Protein AF-A0A7S1MZX1-F1 (afdb_monomer_lite)

Organism: NCBI:txid118079

pLDDT: mean 83.37, std 13.42, range [38.47, 98.0]

Structure (mmCIF, N/CA/C/O backbone):
data_AF-A0A7S1MZX1-F1
#
_entry.id   AF-A0A7S1MZX1-F1
#
loop_
_atom_site.group_PDB
_atom_site.id
_atom_site.type_symbol
_atom_site.label_atom_id
_atom_site.label_alt_id
_atom_site.label_comp_id
_atom_site.label_asym_id
_atom_site.label_entity_id
_atom_site.label_seq_id
_atom_site.pdbx_PDB_ins_code
_atom_site.Cartn_x
_atom_site.Cartn_y
_atom_site.Cartn_z
_atom_site.occupancy
_atom_site.B_iso_or_equiv
_atom_site.auth_seq_id
_atom_site.auth_comp_id
_atom_site.auth_asym_id
_atom_site.auth_atom_id
_atom_site.pdbx_PDB_model_num
ATOM 1 N N . MET A 1 1 ? -25.661 1.770 16.211 1.00 61.59 1 MET A N 1
ATOM 2 C CA . MET A 1 1 ? -25.248 2.956 16.996 1.00 61.59 1 MET A CA 1
ATOM 3 C C . MET A 1 1 ? -23.800 3.406 16.769 1.00 61.59 1 MET A C 1
ATOM 5 O O . MET A 1 1 ? -23.631 4.533 16.325 1.00 61.59 1 MET A O 1
ATOM 9 N N . MET A 1 2 ? -22.743 2.616 17.041 1.00 67.38 2 MET A N 1
ATOM 10 C CA . MET A 1 2 ? -21.360 3.101 16.794 1.00 67.38 2 MET A CA 1
ATOM 11 C C . MET A 1 2 ? -21.025 3.254 15.301 1.00 67.38 2 MET A C 1
ATOM 13 O O . MET A 1 2 ? -20.451 4.271 14.923 1.00 67.38 2 MET A O 1
ATOM 17 N N . ARG A 1 3 ? -21.449 2.299 14.458 1.00 71.88 3 ARG A N 1
ATOM 18 C CA . ARG A 1 3 ? -21.339 2.381 12.990 1.00 71.88 3 ARG A CA 1
ATOM 19 C C . ARG A 1 3 ? -22.024 3.627 12.429 1.00 71.88 3 ARG A C 1
ATOM 21 O O . ARG A 1 3 ? -21.351 4.471 11.868 1.00 71.88 3 ARG A O 1
ATOM 28 N N . GLU A 1 4 ? -23.311 3.812 12.714 1.00 70.44 4 GLU A N 1
ATOM 29 C CA . GLU A 1 4 ? -24.094 4.976 12.252 1.00 70.44 4 GLU A CA 1
ATOM 30 C C . GLU A 1 4 ? -23.449 6.320 12.630 1.00 70.44 4 GLU A C 1
ATOM 32 O O . GLU A 1 4 ? -23.488 7.284 11.869 1.00 70.44 4 GLU A O 1
ATOM 37 N N . ARG A 1 5 ? -22.823 6.392 13.812 1.00 70.69 5 ARG A N 1
ATOM 38 C CA . ARG A 1 5 ? -22.117 7.596 14.257 1.00 70.69 5 ARG A CA 1
ATOM 39 C C . ARG A 1 5 ? -20.802 7.809 13.508 1.00 70.69 5 ARG A C 1
ATOM 41 O O . ARG A 1 5 ? -20.451 8.954 13.246 1.00 70.69 5 ARG A O 1
ATOM 48 N N . ALA A 1 6 ? -20.082 6.739 13.182 1.00 66.12 6 ALA A N 1
ATOM 49 C CA . ALA A 1 6 ? -18.892 6.814 12.345 1.00 66.12 6 ALA A CA 1
ATOM 50 C C . ALA A 1 6 ? -19.258 7.186 10.897 1.00 66.12 6 ALA A C 1
ATOM 52 O O . ALA A 1 6 ? -18.626 8.079 10.338 1.00 66.12 6 ALA A O 1
ATOM 53 N N . ASP A 1 7 ? -20.344 6.629 10.356 1.00 69.69 7 ASP A N 1
ATOM 54 C CA . ASP A 1 7 ? -20.871 6.958 9.027 1.00 69.69 7 ASP A CA 1
ATOM 55 C C . ASP A 1 7 ? -21.228 8.444 8.906 1.00 69.69 7 ASP A C 1
ATOM 57 O O . ASP A 1 7 ? -20.851 9.099 7.936 1.00 69.69 7 ASP A O 1
ATOM 61 N N . ALA A 1 8 ? -21.865 9.019 9.930 1.00 69.38 8 ALA A N 1
ATOM 62 C CA . ALA A 1 8 ? -22.188 10.447 9.968 1.00 69.38 8 ALA A CA 1
ATOM 63 C C . ALA A 1 8 ? -20.952 11.370 10.038 1.00 69.38 8 ALA A C 1
ATOM 65 O O . ALA A 1 8 ? -21.042 12.555 9.714 1.00 69.38 8 ALA A O 1
ATOM 66 N N . LEU A 1 9 ? -19.804 10.854 10.492 1.00 72.44 9 LEU A N 1
ATOM 67 C CA . LEU A 1 9 ? -18.553 11.609 10.616 1.00 72.44 9 LEU A CA 1
ATOM 68 C C . LEU A 1 9 ? -17.644 11.471 9.390 1.00 72.44 9 LEU A C 1
ATOM 70 O O . LEU A 1 9 ? -16.724 12.283 9.237 1.00 72.44 9 LEU A O 1
ATOM 74 N N . MET A 1 10 ? -17.886 10.477 8.531 1.00 79.56 10 MET A N 1
ATOM 75 C CA . MET A 1 10 ? -17.125 10.281 7.302 1.00 79.56 10 MET A CA 1
ATOM 76 C C . MET A 1 10 ? -17.333 11.456 6.346 1.00 79.56 10 MET A C 1
ATOM 78 O O . MET A 1 10 ? -18.451 11.779 5.942 1.00 79.56 10 MET A O 1
ATOM 82 N N . ALA A 1 11 ? -16.233 12.085 5.933 1.00 73.44 11 ALA A N 1
ATOM 83 C CA . ALA A 1 11 ? -16.269 13.020 4.824 1.00 73.44 11 ALA A CA 1
ATOM 84 C C . ALA A 1 11 ? -16.439 12.244 3.510 1.00 73.44 11 ALA A C 1
ATOM 86 O O . ALA A 1 11 ? -15.726 11.269 3.248 1.00 73.44 11 ALA A O 1
ATOM 87 N N . THR A 1 12 ? -17.368 12.705 2.676 1.00 76.50 12 THR A N 1
ATOM 88 C CA . THR A 1 12 ? -17.648 12.169 1.340 1.00 76.50 12 THR A CA 1
ATOM 89 C C . THR A 1 12 ? -17.509 13.285 0.300 1.00 76.50 12 THR A C 1
ATOM 91 O O . THR A 1 12 ? -17.712 14.458 0.608 1.00 76.50 12 THR A O 1
ATOM 94 N N . GLY A 1 13 ? -17.135 12.940 -0.937 1.00 72.81 13 GLY A N 1
ATOM 95 C CA . GLY A 1 13 ? -17.025 13.905 -2.039 1.00 72.81 13 GLY A CA 1
ATOM 96 C C . GLY A 1 13 ? -15.760 13.761 -2.889 1.00 72.81 13 GLY A C 1
ATOM 97 O O . GLY A 1 13 ? -14.925 12.884 -2.660 1.00 72.81 13 GLY A O 1
ATOM 98 N N . ALA A 1 14 ? -15.625 14.628 -3.898 1.00 72.00 14 ALA A N 1
ATOM 99 C CA . ALA A 1 14 ? -14.504 14.614 -4.846 1.00 72.00 14 ALA A CA 1
ATOM 100 C C . ALA A 1 14 ? -13.152 14.942 -4.186 1.00 72.00 14 ALA A C 1
ATOM 102 O O . ALA A 1 14 ? -12.125 14.396 -4.576 1.00 72.00 14 ALA A O 1
ATOM 103 N N . GLU A 1 15 ? -13.154 15.774 -3.144 1.00 68.56 15 GLU A N 1
ATOM 104 C CA . GLU A 1 15 ? -11.942 16.198 -2.429 1.00 68.56 15 GLU A CA 1
ATOM 105 C C . GLU A 1 15 ? -11.253 15.060 -1.663 1.00 68.56 15 GLU A C 1
ATOM 107 O O . GLU A 1 15 ? -10.051 15.119 -1.415 1.00 68.56 15 GLU A O 1
ATOM 112 N N . VAL A 1 16 ? -11.981 13.990 -1.325 1.00 71.25 16 VAL A N 1
ATOM 113 C CA . VAL A 1 16 ? -11.395 12.797 -0.691 1.00 71.25 16 VAL A CA 1
ATOM 114 C C . VAL A 1 16 ? -10.597 11.966 -1.706 1.00 71.25 16 VAL A C 1
ATOM 116 O O . VAL A 1 16 ? -9.664 11.261 -1.325 1.00 71.25 16 VAL A O 1
ATOM 119 N N . LYS A 1 17 ? -10.919 12.095 -3.001 1.00 75.19 17 LYS A N 1
ATOM 120 C CA . LYS A 1 17 ? -10.305 11.350 -4.112 1.00 75.19 17 LYS A CA 1
ATOM 121 C C . LYS A 1 17 ? -9.098 12.055 -4.742 1.00 75.19 17 LYS A C 1
ATOM 123 O O . LYS A 1 17 ? -8.406 11.486 -5.573 1.00 75.19 17 LYS A O 1
ATOM 128 N N . LYS A 1 18 ? -8.825 13.311 -4.385 1.00 77.50 18 LYS A N 1
ATOM 129 C CA . LYS A 1 18 ? -7.691 14.050 -4.953 1.00 77.50 18 LYS A CA 1
ATOM 130 C C . LYS A 1 18 ? -6.407 13.682 -4.218 1.00 77.50 18 LYS A C 1
ATOM 132 O O . LYS A 1 18 ? -6.118 14.217 -3.148 1.00 77.50 18 LYS A O 1
ATOM 137 N N . VAL A 1 19 ? -5.646 12.757 -4.793 1.00 76.88 19 VAL A N 1
ATOM 138 C CA . VAL A 1 19 ? -4.296 12.414 -4.342 1.00 76.88 19 VAL A CA 1
ATOM 139 C C . VAL A 1 19 ? -3.328 12.901 -5.410 1.00 76.88 19 VAL A C 1
ATOM 141 O O . VAL A 1 19 ? -3.009 12.189 -6.344 1.00 76.88 19 VAL A O 1
ATOM 144 N N . SER A 1 20 ? -2.945 14.170 -5.326 1.00 74.12 20 SER A N 1
ATOM 145 C CA . SER A 1 20 ? -1.933 14.800 -6.197 1.00 74.12 20 SER A CA 1
ATOM 146 C C . SER A 1 20 ? -1.301 16.047 -5.568 1.00 74.12 20 SER A C 1
ATOM 148 O O . SER A 1 20 ? -0.386 16.638 -6.129 1.00 74.12 20 SER A O 1
ATOM 150 N N . GLY A 1 21 ? -1.767 16.442 -4.381 1.00 80.94 21 GLY A N 1
ATOM 151 C CA . GLY A 1 21 ? -1.270 17.583 -3.625 1.00 80.94 21 GLY A CA 1
ATOM 152 C C . GLY A 1 21 ? -1.235 17.265 -2.136 1.00 80.94 21 GLY A C 1
ATOM 153 O O . GLY A 1 21 ? -1.156 16.101 -1.744 1.00 80.94 21 GLY A O 1
ATOM 154 N N . HIS A 1 22 ? -1.301 18.302 -1.308 1.00 85.19 22 HIS A N 1
ATOM 155 C CA . HIS A 1 22 ? -1.348 18.140 0.141 1.00 85.19 22 HIS A CA 1
ATOM 156 C C . HIS A 1 22 ? -2.635 17.438 0.580 1.00 85.19 22 HIS A C 1
ATOM 158 O O . HIS A 1 22 ? -3.708 17.650 0.009 1.00 85.19 22 HIS A O 1
ATOM 164 N N . CYS A 1 23 ? -2.532 16.643 1.644 1.00 86.31 23 CYS A N 1
ATOM 165 C CA . CYS A 1 23 ? -3.681 15.965 2.235 1.00 86.31 23 CYS A CA 1
ATOM 166 C C . CYS A 1 23 ? -4.742 16.983 2.696 1.00 86.31 23 CYS A C 1
ATOM 168 O O . CYS A 1 23 ? -4.487 17.804 3.584 1.00 86.31 23 CYS A O 1
ATOM 170 N N . THR A 1 24 ? -5.932 16.930 2.090 1.00 88.62 24 THR A N 1
ATOM 171 C CA . THR A 1 24 ? -7.019 17.893 2.311 1.00 88.62 24 THR A CA 1
ATOM 172 C C . THR A 1 24 ? -7.623 17.756 3.708 1.00 88.62 24 THR A C 1
ATOM 174 O O . THR A 1 24 ? -7.521 16.711 4.349 1.00 88.62 24 THR A O 1
ATOM 177 N N . ALA A 1 25 ? -8.329 18.786 4.187 1.00 86.62 25 ALA A N 1
ATOM 178 C CA . ALA A 1 25 ? -8.998 18.734 5.491 1.00 86.62 25 ALA A CA 1
ATOM 179 C C . ALA A 1 25 ? -9.991 17.558 5.606 1.00 86.62 25 ALA A C 1
ATOM 181 O O . ALA A 1 25 ? -10.116 16.960 6.672 1.00 86.62 25 ALA A O 1
ATOM 182 N N . GLN A 1 26 ? -10.664 17.187 4.509 1.00 86.06 26 GLN A N 1
ATOM 183 C CA . GLN A 1 26 ? -11.581 16.042 4.478 1.00 86.06 26 GLN A CA 1
ATOM 184 C C . GLN A 1 26 ? -10.833 14.708 4.586 1.00 86.06 26 GLN A C 1
ATOM 186 O O . GLN A 1 26 ? -11.230 13.842 5.364 1.00 86.06 26 GLN A O 1
ATOM 191 N N . GLN A 1 27 ? -9.716 14.564 3.868 1.00 89.00 27 GLN A N 1
ATOM 192 C CA . GLN A 1 27 ? -8.855 13.384 3.962 1.00 89.00 27 GLN A CA 1
ATOM 193 C C . GLN A 1 27 ? -8.255 13.253 5.365 1.00 89.00 27 GLN A C 1
ATOM 195 O O . GLN A 1 27 ? -8.316 12.180 5.957 1.00 89.00 27 GLN A O 1
ATOM 200 N N . GLN A 1 28 ? -7.769 14.354 5.947 1.00 89.50 28 GLN A N 1
ATOM 201 C CA . GLN A 1 28 ? -7.274 14.382 7.326 1.00 89.50 28 GLN A CA 1
ATOM 202 C C . GLN A 1 28 ? -8.356 13.981 8.334 1.00 89.50 28 GLN A C 1
ATOM 204 O O . GLN A 1 28 ? -8.062 13.255 9.281 1.00 89.50 28 GLN A O 1
ATOM 209 N N . ARG A 1 29 ? -9.613 14.393 8.118 1.00 89.00 29 ARG A N 1
ATOM 210 C CA . ARG A 1 29 ? -10.743 14.003 8.973 1.00 89.00 29 ARG A CA 1
ATOM 211 C C . ARG A 1 29 ? -11.005 12.497 8.919 1.00 89.00 29 ARG A C 1
ATOM 213 O O . ARG A 1 29 ? -11.152 11.881 9.971 1.00 89.00 29 ARG A O 1
ATOM 220 N N . ASN A 1 30 ? -10.999 11.901 7.726 1.00 90.62 30 ASN A N 1
ATOM 221 C CA . ASN A 1 30 ? -11.182 10.455 7.558 1.00 90.62 30 ASN A CA 1
ATOM 222 C C . ASN A 1 30 ? -9.997 9.657 8.122 1.00 90.62 30 ASN A C 1
ATOM 224 O O . ASN A 1 30 ? -10.203 8.629 8.765 1.00 90.62 30 ASN A O 1
ATOM 228 N N . ILE A 1 31 ? -8.766 10.151 7.951 1.00 90.25 31 ILE A N 1
ATOM 229 C CA . ILE A 1 31 ? -7.564 9.568 8.568 1.00 90.25 31 ILE A CA 1
ATOM 230 C C . ILE A 1 31 ? -7.677 9.612 10.096 1.00 90.25 31 ILE A C 1
ATOM 232 O O . ILE A 1 31 ? -7.466 8.598 10.756 1.00 90.25 31 ILE A O 1
ATOM 236 N N . ALA A 1 32 ? -8.066 10.755 10.668 1.00 89.31 32 ALA A N 1
ATOM 237 C CA . ALA A 1 32 ? -8.255 10.893 12.109 1.00 89.31 32 ALA A CA 1
ATOM 238 C C . ALA A 1 32 ? -9.352 9.954 12.633 1.00 89.31 32 ALA A C 1
ATOM 240 O O . ALA A 1 32 ? -9.159 9.310 13.662 1.00 89.31 32 ALA A O 1
ATOM 241 N N . LEU A 1 33 ? -10.473 9.825 11.912 1.00 89.06 33 LEU A N 1
ATOM 242 C CA . LEU A 1 33 ? -11.536 8.874 12.241 1.00 89.06 33 LEU A CA 1
ATOM 243 C C . LEU A 1 33 ? -11.008 7.432 12.259 1.00 89.06 33 LEU A C 1
ATOM 245 O O . LEU A 1 33 ? -11.225 6.723 13.238 1.00 89.06 33 LEU A O 1
ATOM 249 N N . CYS A 1 34 ? -10.258 7.028 11.231 1.00 89.75 34 CYS A N 1
ATOM 250 C CA . CYS A 1 34 ? -9.618 5.713 11.154 1.00 89.75 34 CYS A CA 1
ATOM 251 C C . CYS A 1 34 ? -8.672 5.462 12.345 1.00 89.75 34 CYS A C 1
ATOM 253 O O . CYS A 1 34 ? -8.761 4.418 12.996 1.00 89.75 34 CYS A O 1
ATOM 255 N N . CYS A 1 35 ? -7.823 6.435 12.698 1.00 88.38 35 CYS A N 1
ATOM 256 C CA . CYS A 1 35 ? -6.936 6.332 13.861 1.00 88.38 35 CYS A CA 1
ATOM 257 C C . CYS A 1 35 ? -7.715 6.172 15.174 1.00 88.38 35 CYS A C 1
ATOM 259 O O . CYS A 1 35 ? -7.386 5.304 15.981 1.00 88.38 35 CYS A O 1
ATOM 261 N N . ARG A 1 36 ? -8.778 6.959 15.384 1.00 87.00 36 ARG A N 1
ATOM 262 C CA . ARG A 1 36 ? -9.606 6.853 16.597 1.00 87.00 36 ARG A CA 1
ATOM 263 C C . ARG A 1 36 ? -10.363 5.528 16.663 1.00 87.00 36 ARG A C 1
ATOM 265 O O . ARG A 1 36 ? -10.431 4.922 17.729 1.00 87.00 36 ARG A O 1
ATOM 272 N N . ILE A 1 37 ? -10.880 5.034 15.538 1.00 88.00 37 ILE A N 1
ATOM 273 C CA . ILE A 1 37 ? -11.517 3.714 15.490 1.00 88.00 37 ILE A CA 1
ATOM 274 C C . ILE A 1 37 ? -10.502 2.612 15.819 1.00 88.00 37 ILE A C 1
ATOM 276 O O . ILE A 1 37 ? -10.838 1.699 16.566 1.00 88.00 37 ILE A O 1
ATOM 280 N N . GLN A 1 38 ? -9.256 2.706 15.345 1.00 86.44 38 GLN A N 1
ATOM 281 C CA . GLN A 1 38 ? -8.199 1.754 15.707 1.00 86.44 38 GLN A CA 1
ATOM 282 C C . GLN A 1 38 ? -7.898 1.756 17.219 1.00 86.44 38 GLN A C 1
ATOM 284 O O . GLN A 1 38 ? -7.706 0.684 17.798 1.00 86.44 38 GLN A O 1
ATOM 289 N N . GLU A 1 39 ? -7.877 2.922 17.877 1.00 85.56 39 GLU A N 1
ATOM 290 C CA . GLU A 1 39 ? -7.698 3.025 19.339 1.00 85.56 39 GLU A CA 1
ATOM 291 C C . GLU A 1 39 ? -8.823 2.307 20.093 1.00 85.56 39 GLU A C 1
ATOM 293 O O . GLU A 1 39 ? -8.569 1.518 21.011 1.00 85.56 39 GLU A O 1
ATOM 298 N N . VAL A 1 40 ? -10.067 2.538 19.663 1.00 85.88 40 VAL A N 1
ATOM 299 C CA . VAL A 1 40 ? -11.255 1.883 20.225 1.00 85.88 40 VAL A CA 1
ATOM 300 C C . VAL A 1 40 ? -11.211 0.379 19.969 1.00 85.88 40 VAL A C 1
ATOM 302 O O . VAL A 1 40 ? -11.371 -0.392 20.911 1.00 85.88 40 VAL A O 1
ATOM 305 N N . TYR A 1 41 ? -10.925 -0.043 18.735 1.00 87.06 41 TYR A N 1
ATOM 306 C CA . TYR A 1 41 ? -10.818 -1.449 18.344 1.00 87.06 41 TYR A CA 1
ATOM 307 C C . TYR A 1 41 ? -9.790 -2.190 19.203 1.00 87.06 41 TYR A C 1
ATOM 309 O O . TYR A 1 41 ? -10.078 -3.252 19.745 1.00 87.06 41 TYR A O 1
ATOM 317 N N . THR A 1 42 ? -8.611 -1.595 19.394 1.00 84.75 42 THR A N 1
ATOM 318 C CA . THR A 1 42 ? -7.533 -2.187 20.199 1.00 84.75 42 THR A CA 1
ATOM 319 C C . THR A 1 42 ? -7.942 -2.313 21.667 1.00 84.75 42 THR A C 1
ATOM 321 O O . THR A 1 42 ? -7.769 -3.363 22.284 1.00 84.75 42 THR A O 1
ATOM 324 N N . THR A 1 43 ? -8.528 -1.253 22.232 1.00 85.88 43 THR A N 1
ATOM 325 C CA . THR A 1 43 ? -8.942 -1.225 23.643 1.00 85.88 43 THR A CA 1
ATOM 326 C C . THR A 1 43 ? -10.059 -2.231 23.919 1.00 85.88 43 THR A C 1
ATOM 328 O O . THR A 1 43 ? -9.999 -2.984 24.892 1.00 85.88 43 THR A O 1
ATOM 331 N N . LEU A 1 44 ? -11.066 -2.273 23.047 1.00 86.19 44 LEU A N 1
ATOM 332 C CA . LEU A 1 44 ? -12.196 -3.190 23.159 1.00 86.19 44 LEU A CA 1
ATOM 333 C C . LEU A 1 44 ? -11.798 -4.639 22.844 1.00 86.19 44 LEU A C 1
ATOM 335 O O . LEU A 1 44 ? -12.290 -5.549 23.505 1.00 86.19 44 LEU A O 1
ATOM 339 N N . GLY A 1 45 ? -10.863 -4.869 21.920 1.00 86.06 45 GLY A N 1
ATOM 340 C CA . GLY A 1 45 ? -10.310 -6.200 21.654 1.00 86.06 45 GLY A CA 1
ATOM 341 C C . GLY A 1 45 ? -9.623 -6.804 22.883 1.00 86.06 45 GLY A C 1
ATOM 342 O O . GLY A 1 45 ? -9.855 -7.962 23.222 1.00 86.06 45 GLY A O 1
ATOM 343 N N . LEU A 1 46 ? -8.861 -5.999 23.636 1.00 85.75 46 LEU A N 1
ATOM 344 C CA . LEU A 1 46 ? -8.267 -6.435 24.908 1.00 85.75 46 LEU A CA 1
ATOM 345 C C . LEU A 1 46 ? -9.317 -6.765 25.979 1.00 85.75 46 LEU A C 1
ATOM 347 O O . LEU A 1 46 ? -9.069 -7.619 26.832 1.00 85.75 46 LEU A O 1
ATOM 351 N N . LEU A 1 47 ? -10.468 -6.086 25.958 1.00 85.56 47 LEU A N 1
ATOM 352 C CA . LEU A 1 47 ? -11.589 -6.383 26.849 1.00 85.56 47 LEU A CA 1
ATOM 353 C C . LEU A 1 47 ? -12.277 -7.694 26.449 1.00 85.56 47 LEU A C 1
ATOM 355 O O . LEU A 1 47 ? -12.604 -8.486 27.327 1.00 85.56 47 LEU A O 1
ATOM 359 N N . ALA A 1 48 ? -12.440 -7.951 25.147 1.00 84.06 48 ALA A N 1
ATOM 360 C CA . ALA A 1 48 ? -13.089 -9.156 24.627 1.00 84.06 48 ALA A CA 1
ATOM 361 C C . ALA A 1 48 ? -12.427 -10.444 25.137 1.00 84.06 48 ALA A C 1
ATOM 363 O O . ALA A 1 48 ? -13.118 -11.380 25.529 1.00 84.06 48 ALA A O 1
ATOM 364 N N . HIS A 1 49 ? -11.094 -10.462 25.225 1.00 81.06 49 HIS A N 1
ATOM 365 C CA . HIS A 1 49 ? -10.340 -11.601 25.761 1.00 81.06 49 HIS A CA 1
ATOM 366 C C . HIS A 1 49 ? -10.528 -11.845 27.267 1.00 81.06 49 HIS A C 1
ATOM 368 O O . HIS A 1 49 ? -10.142 -12.903 27.754 1.00 81.06 49 HIS A O 1
ATOM 374 N N . LYS A 1 50 ? -11.083 -10.881 28.009 1.00 87.06 50 LYS A N 1
ATOM 375 C CA . LYS A 1 50 ? -11.297 -10.962 29.464 1.00 87.06 50 LYS A CA 1
ATOM 376 C C . LYS A 1 50 ? -12.745 -11.253 29.853 1.00 87.06 50 LYS A C 1
ATOM 378 O O . LYS A 1 50 ? -13.040 -11.332 31.040 1.00 87.06 50 LYS A O 1
ATOM 383 N N . LEU A 1 51 ? -13.654 -11.327 28.885 1.00 87.75 51 LEU A N 1
ATOM 384 C CA . LEU A 1 51 ? -15.060 -11.612 29.145 1.00 87.75 51 LEU A CA 1
ATOM 385 C C . LEU A 1 51 ? -15.254 -13.120 29.287 1.00 87.75 51 LEU A C 1
ATOM 387 O O . LEU A 1 51 ? -14.872 -13.867 28.396 1.00 87.75 51 LEU A O 1
ATOM 391 N N . ASP A 1 52 ? -15.903 -13.570 30.357 1.00 89.00 52 ASP A N 1
ATOM 392 C CA . ASP A 1 52 ? -16.227 -14.991 30.537 1.00 89.00 52 ASP A CA 1
ATOM 393 C C . ASP A 1 52 ? -17.525 -15.387 29.816 1.00 89.00 52 ASP A C 1
ATOM 395 O O . ASP A 1 52 ? -17.670 -16.533 29.396 1.00 89.00 52 ASP A O 1
ATOM 399 N N . ASP A 1 53 ? -18.431 -14.437 29.578 1.00 92.75 53 ASP A N 1
ATOM 400 C CA . ASP A 1 53 ? -19.688 -14.671 28.865 1.00 92.75 53 ASP A CA 1
ATOM 401 C C . ASP A 1 53 ? -19.489 -14.727 27.340 1.00 92.75 53 ASP A C 1
ATOM 403 O O . ASP A 1 53 ? -18.982 -13.784 26.725 1.00 92.75 53 ASP A O 1
ATOM 407 N N . GLN A 1 54 ? -19.904 -15.836 26.722 1.00 88.94 54 GLN A N 1
ATOM 408 C CA . GLN A 1 54 ? -19.746 -16.048 25.280 1.00 88.94 54 GLN A CA 1
ATOM 409 C C . GLN A 1 54 ? -20.642 -15.107 24.458 1.00 88.94 54 GLN A C 1
ATOM 411 O O . GLN A 1 54 ? -20.189 -14.576 23.448 1.00 88.94 54 GLN A O 1
ATOM 416 N N . GLY A 1 55 ? -21.873 -14.831 24.904 1.00 90.69 55 GLY A N 1
ATOM 417 C CA . GLY A 1 55 ? -22.792 -13.943 24.180 1.00 90.69 55 GLY A CA 1
ATOM 418 C C . GLY A 1 55 ? -22.292 -12.495 24.115 1.00 90.69 55 GLY A C 1
ATOM 419 O O . GLY A 1 55 ? -22.379 -11.835 23.073 1.00 90.69 55 GLY A O 1
ATOM 420 N N . ALA A 1 56 ? -21.699 -12.010 25.206 1.00 88.25 56 ALA A N 1
ATOM 421 C CA . ALA A 1 56 ? -21.047 -10.710 25.282 1.00 88.25 56 ALA A CA 1
ATOM 422 C C . ALA A 1 56 ? -19.791 -10.651 24.401 1.00 88.25 56 ALA A C 1
ATOM 424 O O . ALA A 1 56 ? -19.577 -9.643 23.722 1.00 88.25 56 ALA A O 1
ATOM 425 N N . ARG A 1 57 ? -18.991 -11.730 24.362 1.00 89.88 57 ARG A N 1
ATOM 426 C CA . ARG A 1 57 ? -17.836 -11.844 23.454 1.00 89.88 57 ARG A CA 1
ATOM 427 C C . ARG A 1 57 ? -18.249 -11.768 21.989 1.00 89.88 57 ARG A C 1
ATOM 429 O O . ARG A 1 57 ? -17.668 -10.977 21.249 1.00 89.88 57 ARG A O 1
ATOM 436 N N . ASP A 1 58 ? -19.271 -12.519 21.592 1.00 89.88 58 ASP A N 1
ATOM 437 C CA . ASP A 1 58 ? -19.746 -12.554 20.205 1.00 89.88 58 ASP A CA 1
ATOM 438 C C . ASP A 1 58 ? -20.313 -11.189 19.780 1.00 89.88 58 ASP A C 1
ATOM 440 O O . ASP A 1 58 ? -19.972 -10.658 18.723 1.00 89.88 58 ASP A O 1
ATOM 444 N N . THR A 1 59 ? -21.105 -10.555 20.650 1.00 90.06 59 THR A N 1
ATOM 445 C CA . THR A 1 59 ? -21.656 -9.210 20.403 1.00 90.06 59 THR A CA 1
ATOM 446 C C . THR A 1 59 ? -20.551 -8.163 20.240 1.00 90.06 59 THR A C 1
ATOM 448 O O . THR A 1 59 ? -20.611 -7.305 19.349 1.00 90.06 59 THR A O 1
ATOM 451 N N . LEU A 1 60 ? -19.521 -8.231 21.087 1.00 89.06 60 LEU A N 1
ATOM 452 C CA . LEU A 1 60 ? -18.376 -7.331 21.012 1.00 89.06 60 LEU A CA 1
ATOM 453 C C . LEU A 1 60 ? -17.554 -7.578 19.743 1.00 89.06 60 LEU A C 1
ATOM 455 O O . LEU A 1 60 ? -17.194 -6.615 19.070 1.00 89.06 60 LEU A O 1
ATOM 459 N N . SER A 1 61 ? -17.325 -8.840 19.372 1.00 88.00 61 SER A N 1
ATOM 460 C CA . SER A 1 61 ? -16.627 -9.211 18.136 1.00 88.00 61 SER A CA 1
ATOM 461 C C . SER A 1 61 ? -17.340 -8.671 16.892 1.00 88.00 61 SER A C 1
ATOM 463 O O . SER A 1 61 ? -16.714 -8.004 16.071 1.00 88.00 61 SER A O 1
ATOM 465 N N . ASN A 1 62 ? -18.662 -8.848 16.797 1.00 89.44 62 ASN A N 1
ATOM 466 C CA . ASN A 1 62 ? -19.461 -8.320 15.681 1.00 89.44 62 ASN A CA 1
ATOM 467 C C . ASN A 1 62 ? -19.391 -6.784 15.594 1.00 89.44 62 ASN A C 1
ATOM 469 O O . ASN A 1 62 ? -19.350 -6.193 14.511 1.00 89.44 62 ASN A O 1
ATOM 473 N N . THR A 1 63 ? -19.348 -6.117 16.751 1.00 88.12 63 THR A N 1
ATOM 474 C CA . THR A 1 63 ? -19.197 -4.657 16.820 1.00 88.12 63 THR A CA 1
ATOM 475 C C . THR A 1 63 ? -17.808 -4.218 16.353 1.00 88.12 63 THR A C 1
ATOM 477 O O . THR A 1 63 ? -17.688 -3.241 15.613 1.00 88.12 63 THR A O 1
ATOM 480 N N . LEU A 1 64 ? -16.758 -4.938 16.758 1.00 87.56 64 LEU A N 1
ATOM 481 C CA . LEU A 1 64 ? -15.376 -4.690 16.344 1.00 87.56 64 LEU A CA 1
ATOM 482 C C . LEU A 1 64 ? -15.190 -4.871 14.834 1.00 87.56 64 LEU A C 1
ATOM 484 O O . LEU A 1 64 ? -14.533 -4.047 14.197 1.00 87.56 64 LEU A O 1
ATOM 488 N N . GLU A 1 65 ? -15.802 -5.901 14.254 1.00 88.69 65 GLU A N 1
ATOM 489 C CA . GLU A 1 65 ? -15.793 -6.130 12.808 1.00 88.69 65 GLU A CA 1
ATOM 490 C C . GLU A 1 65 ? -16.494 -4.994 12.054 1.00 88.69 65 GLU A C 1
ATOM 492 O O . GLU A 1 65 ? -15.909 -4.400 11.149 1.00 88.69 65 GLU A O 1
ATOM 497 N N . SER A 1 66 ? -17.677 -4.577 12.519 1.00 88.25 66 SER A N 1
ATOM 498 C CA . SER A 1 66 ? -18.387 -3.421 11.951 1.00 88.25 66 SER A CA 1
ATOM 499 C C . SER A 1 66 ? -17.557 -2.132 12.012 1.00 88.25 66 SER A C 1
ATOM 501 O O . SER A 1 66 ? -17.572 -1.330 11.082 1.00 88.25 66 SER A O 1
ATOM 503 N N . LEU A 1 67 ? -16.816 -1.908 13.103 1.00 86.62 67 LEU A N 1
ATOM 504 C CA . LEU A 1 67 ? -15.918 -0.757 13.232 1.00 86.62 67 LEU A CA 1
ATOM 505 C C . LEU A 1 67 ? -14.744 -0.832 12.248 1.00 86.62 67 LEU A C 1
ATOM 507 O O . LEU A 1 67 ? -14.362 0.183 11.662 1.00 86.62 67 LEU A O 1
ATOM 511 N N . LYS A 1 68 ? -14.185 -2.028 12.045 1.00 86.19 68 LYS A N 1
ATOM 512 C CA . LYS A 1 68 ? -13.107 -2.265 11.081 1.00 86.19 68 LYS A CA 1
ATOM 513 C C . LYS A 1 68 ? -13.546 -1.985 9.645 1.00 86.19 68 LYS A C 1
ATOM 515 O O . LYS A 1 68 ? -12.784 -1.374 8.889 1.00 86.19 68 LYS A O 1
ATOM 520 N N . GLU A 1 69 ? -14.762 -2.384 9.280 1.00 88.06 69 GLU A N 1
ATOM 521 C CA . GLU A 1 69 ? -15.352 -2.076 7.974 1.00 88.06 69 GLU A CA 1
ATOM 522 C C . GLU A 1 69 ? -15.461 -0.566 7.753 1.00 88.06 69 GLU A C 1
ATOM 524 O O . GLU A 1 69 ? -14.880 -0.050 6.801 1.00 88.06 69 GLU A O 1
ATOM 529 N N . VAL A 1 70 ? -16.095 0.161 8.679 1.00 87.81 70 VAL A N 1
ATOM 530 C CA . VAL A 1 70 ? -16.283 1.618 8.551 1.00 87.81 70 VAL A CA 1
ATOM 531 C C . VAL A 1 70 ? -14.947 2.361 8.510 1.00 87.81 70 VAL A C 1
ATOM 533 O O . VAL A 1 70 ? -14.755 3.281 7.716 1.00 87.81 70 VAL A O 1
ATOM 536 N N . SER A 1 71 ? -13.983 1.939 9.334 1.00 87.50 71 SER A N 1
ATOM 537 C CA . SER A 1 71 ? -12.621 2.480 9.314 1.00 87.50 71 SER A CA 1
ATOM 538 C C . SER A 1 71 ? -11.973 2.327 7.936 1.00 87.50 71 SER A C 1
ATOM 540 O O . SER A 1 71 ? -11.376 3.271 7.416 1.00 87.50 71 SER A O 1
ATOM 542 N N . SER A 1 72 ? -12.138 1.153 7.319 1.00 87.38 72 SER A N 1
ATOM 543 C CA . SER A 1 72 ? -11.615 0.861 5.984 1.00 87.38 72 SER A CA 1
ATOM 544 C C . SER A 1 72 ? -12.342 1.670 4.907 1.00 87.38 72 SER A C 1
ATOM 546 O O . SER A 1 72 ? -11.692 2.235 4.030 1.00 87.38 72 SER A O 1
ATOM 548 N N . GLU A 1 73 ? -13.670 1.783 4.984 1.00 89.50 73 GLU A N 1
ATOM 549 C CA . GLU A 1 73 ? -14.495 2.567 4.056 1.00 89.50 73 GLU A CA 1
ATOM 550 C C . GLU A 1 73 ? -14.127 4.056 4.062 1.00 89.50 73 GLU A C 1
ATOM 552 O O . GLU A 1 73 ? -14.016 4.661 2.991 1.00 89.50 73 GLU A O 1
ATOM 557 N N . ALA A 1 74 ? -13.849 4.625 5.239 1.00 88.31 74 ALA A N 1
ATOM 558 C CA . ALA A 1 74 ? -13.487 6.033 5.391 1.00 88.31 74 ALA A CA 1
ATOM 559 C C . ALA A 1 74 ? -12.216 6.407 4.609 1.00 88.31 74 ALA A C 1
ATOM 561 O O . ALA A 1 74 ? -12.119 7.503 4.046 1.00 88.31 74 ALA A O 1
ATOM 562 N N . VAL A 1 75 ? -11.234 5.504 4.563 1.00 90.50 75 VAL A N 1
ATOM 563 C CA . VAL A 1 75 ? -9.919 5.765 3.951 1.00 90.50 75 VAL A CA 1
ATOM 5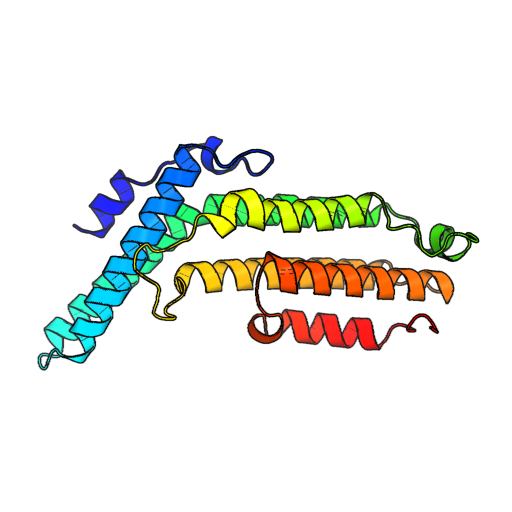64 C C . VAL A 1 75 ? -9.739 5.095 2.595 1.00 90.50 75 VAL A C 1
ATOM 566 O O . VAL A 1 75 ? -8.837 5.473 1.849 1.00 90.50 75 VAL A O 1
ATOM 569 N N . ALA A 1 76 ? -10.616 4.163 2.216 1.00 91.50 76 ALA A N 1
ATOM 570 C CA . ALA A 1 76 ? -10.551 3.479 0.930 1.00 91.50 76 ALA A CA 1
ATOM 571 C C . ALA A 1 76 ? -10.476 4.430 -0.283 1.00 91.50 76 ALA A C 1
ATOM 573 O O . ALA A 1 76 ? -9.693 4.138 -1.185 1.00 91.50 76 ALA A O 1
ATOM 574 N N . PRO A 1 77 ? -11.193 5.575 -0.349 1.00 90.69 77 PRO A N 1
ATOM 575 C CA . PRO A 1 77 ? -11.033 6.516 -1.457 1.00 90.69 77 PRO A CA 1
ATOM 576 C C . PRO A 1 77 ? -9.609 7.071 -1.588 1.00 90.69 77 PRO A C 1
ATOM 578 O O . PRO A 1 77 ? -9.141 7.249 -2.709 1.00 90.69 77 PRO A O 1
ATOM 581 N N . ILE A 1 78 ? -8.909 7.290 -0.470 1.00 91.69 78 ILE A N 1
ATOM 582 C CA . ILE A 1 78 ? -7.524 7.781 -0.456 1.00 91.69 78 ILE A CA 1
ATOM 583 C C . ILE A 1 78 ? -6.600 6.713 -1.047 1.00 91.69 78 ILE A C 1
ATOM 585 O O . ILE A 1 78 ? -5.852 6.997 -1.976 1.00 91.69 78 ILE A O 1
ATOM 589 N N . PHE A 1 79 ? -6.703 5.472 -0.562 1.00 93.31 79 PHE A N 1
ATOM 590 C CA . PHE A 1 79 ? -5.885 4.357 -1.050 1.00 93.31 79 PHE A CA 1
ATOM 591 C C . PHE A 1 79 ? -6.156 4.015 -2.517 1.00 93.31 79 PHE A C 1
ATOM 593 O O . PHE A 1 79 ? -5.212 3.752 -3.255 1.00 93.31 79 PHE A O 1
ATOM 600 N N . ARG A 1 80 ? -7.419 4.057 -2.961 1.00 93.12 80 ARG A N 1
ATOM 601 C CA . ARG A 1 80 ? -7.766 3.860 -4.378 1.00 93.12 80 ARG A CA 1
ATOM 602 C C . ARG A 1 80 ? -7.136 4.932 -5.261 1.00 93.12 80 ARG A C 1
ATOM 604 O O . ARG A 1 80 ? -6.520 4.601 -6.258 1.00 93.12 80 ARG A O 1
ATOM 611 N N . SER A 1 81 ? -7.212 6.191 -4.845 1.00 92.81 81 SER A N 1
ATOM 612 C CA . SER A 1 81 ? -6.653 7.303 -5.623 1.00 92.81 81 SER A CA 1
ATOM 613 C C . SER A 1 81 ? -5.117 7.285 -5.642 1.00 92.81 81 SER A C 1
ATOM 615 O O . SER A 1 81 ? -4.509 7.625 -6.650 1.00 92.81 81 SER A O 1
ATOM 617 N N . MET A 1 82 ? -4.472 6.853 -4.549 1.00 94.62 82 MET A N 1
ATOM 618 C CA . MET A 1 82 ? -3.029 6.568 -4.550 1.00 94.62 82 MET A CA 1
ATOM 619 C C . MET A 1 82 ? -2.683 5.471 -5.546 1.00 94.62 82 MET A C 1
ATOM 621 O O . MET A 1 82 ? -1.728 5.616 -6.298 1.00 94.62 82 MET A O 1
ATOM 625 N N . LEU A 1 83 ? -3.445 4.376 -5.539 1.00 94.81 83 LEU A N 1
ATOM 626 C CA . LEU A 1 83 ? -3.211 3.268 -6.450 1.00 94.81 83 LEU A CA 1
ATOM 627 C C . LEU A 1 83 ? -3.351 3.715 -7.906 1.00 94.81 83 LEU A C 1
ATOM 629 O O . LEU A 1 83 ? -2.437 3.476 -8.681 1.00 94.81 83 LEU A O 1
ATOM 633 N N . GLU A 1 84 ? -4.440 4.406 -8.246 1.00 93.81 84 GLU A N 1
ATOM 634 C CA . GLU A 1 84 ? -4.686 4.938 -9.592 1.00 93.81 84 GLU A CA 1
ATOM 635 C C . GLU A 1 84 ? -3.522 5.823 -10.064 1.00 93.81 84 GLU A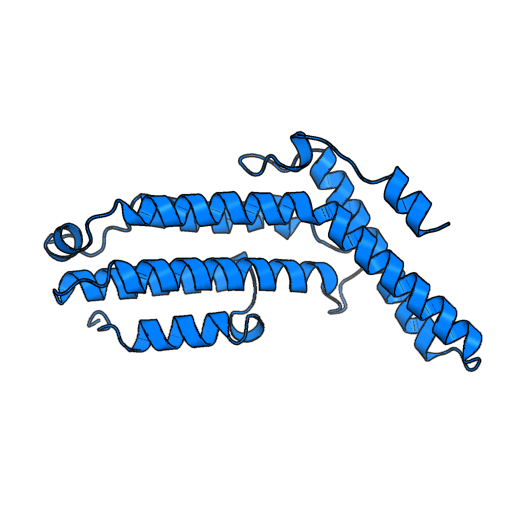 C 1
ATOM 637 O O . GLU A 1 84 ? -3.000 5.617 -11.155 1.00 93.81 84 GLU A O 1
ATOM 642 N N . MET A 1 85 ? -3.044 6.740 -9.215 1.00 93.75 85 MET A N 1
ATOM 643 C CA . MET A 1 85 ? -1.903 7.610 -9.530 1.00 93.75 85 MET A CA 1
ATOM 644 C C . MET A 1 85 ? -0.597 6.825 -9.764 1.00 93.75 85 MET A C 1
ATOM 646 O O . MET A 1 85 ? 0.189 7.173 -10.647 1.00 93.75 85 MET A O 1
ATOM 650 N N . LEU A 1 86 ? -0.340 5.781 -8.969 1.00 94.06 86 LEU A N 1
ATOM 651 C CA . LEU A 1 86 ? 0.855 4.944 -9.113 1.00 94.06 86 LEU A CA 1
ATOM 652 C C . LEU A 1 86 ? 0.767 4.035 -10.348 1.00 94.06 86 LEU A C 1
ATOM 654 O O . LEU A 1 86 ? 1.756 3.885 -11.064 1.00 94.06 86 LEU A O 1
ATOM 658 N N . GLU A 1 87 ? -0.402 3.451 -10.618 1.00 92.06 87 GLU A N 1
ATOM 659 C CA . GLU A 1 87 ? -0.652 2.643 -11.816 1.00 92.06 87 GLU A CA 1
ATOM 660 C C . GLU A 1 87 ? -0.529 3.496 -13.088 1.00 92.06 87 GLU A C 1
ATOM 662 O O . GLU A 1 87 ? 0.114 3.062 -14.043 1.00 92.06 87 GLU A O 1
ATOM 667 N N . GLU A 1 88 ? -1.051 4.727 -13.088 1.00 90.81 88 GLU A N 1
ATOM 668 C CA . GLU A 1 88 ? -0.912 5.676 -14.202 1.00 90.81 88 GLU A CA 1
ATOM 669 C C . GLU A 1 88 ? 0.563 5.988 -14.502 1.00 90.81 88 GLU A C 1
ATOM 671 O O . GLU A 1 88 ? 0.983 5.938 -15.660 1.00 90.81 88 GLU A O 1
ATOM 676 N N . SER A 1 89 ? 1.391 6.204 -13.472 1.00 89.00 89 SER A N 1
ATOM 677 C CA . SER A 1 89 ? 2.842 6.349 -13.665 1.00 89.00 89 SER A CA 1
ATOM 678 C C . SER A 1 89 ? 3.469 5.122 -14.321 1.00 89.00 89 SER A C 1
ATOM 680 O O . SER A 1 89 ? 4.299 5.278 -15.212 1.00 89.00 89 SER A O 1
ATOM 682 N N . ILE A 1 90 ? 3.071 3.906 -13.932 1.00 88.94 90 ILE A N 1
ATOM 683 C CA . ILE A 1 90 ? 3.596 2.675 -14.546 1.00 88.94 90 ILE A CA 1
ATOM 684 C C . ILE A 1 90 ? 3.150 2.552 -16.007 1.00 88.94 90 ILE A C 1
ATOM 686 O O . ILE A 1 90 ? 3.936 2.118 -16.849 1.00 88.94 90 ILE A O 1
ATOM 690 N N . VAL A 1 91 ? 1.918 2.955 -16.333 1.00 85.00 91 VAL A N 1
ATOM 691 C CA . VAL A 1 91 ? 1.439 2.991 -17.723 1.00 85.00 91 VAL A CA 1
ATOM 692 C C . VAL A 1 91 ? 2.300 3.929 -18.572 1.00 85.00 91 VAL A C 1
ATOM 694 O O . VAL A 1 91 ? 2.672 3.561 -19.683 1.00 85.00 91 VAL A O 1
ATOM 697 N N . HIS A 1 92 ? 2.704 5.084 -18.043 1.00 81.25 92 HIS A N 1
ATOM 698 C CA . HIS A 1 92 ? 3.605 5.985 -18.764 1.00 81.25 92 HIS A CA 1
ATOM 699 C C . HIS A 1 92 ? 5.029 5.438 -18.925 1.00 81.25 92 HIS A C 1
ATOM 701 O O . HIS A 1 92 ? 5.660 5.690 -19.947 1.00 81.25 92 HIS A O 1
ATOM 707 N N . ILE A 1 93 ? 5.520 4.607 -17.995 1.00 79.69 93 ILE A N 1
ATOM 708 C CA . ILE A 1 93 ? 6.790 3.881 -18.191 1.00 79.69 93 ILE A CA 1
ATOM 709 C C . ILE A 1 93 ? 6.698 2.951 -19.421 1.00 79.69 93 ILE A C 1
ATOM 711 O O . ILE A 1 93 ? 7.706 2.701 -20.079 1.00 79.69 93 ILE A O 1
ATOM 715 N N . GLN A 1 94 ? 5.502 2.482 -19.811 1.00 68.56 94 GLN A N 1
ATOM 716 C CA . GLN A 1 94 ? 5.338 1.673 -21.032 1.00 68.56 94 GLN A CA 1
ATOM 717 C C . GLN A 1 94 ? 5.689 2.402 -22.323 1.00 68.56 94 GLN A C 1
ATOM 719 O O . GLN A 1 94 ? 5.979 1.752 -23.327 1.00 68.56 94 GLN A O 1
ATOM 724 N N . GLU A 1 95 ? 5.663 3.730 -22.303 1.00 69.75 95 GLU A N 1
ATOM 725 C CA . GLU A 1 95 ? 6.031 4.561 -23.444 1.00 69.75 95 GLU A CA 1
ATOM 726 C C . GLU A 1 95 ? 7.560 4.681 -23.585 1.00 69.75 95 GLU A C 1
ATOM 728 O O . GLU A 1 95 ? 8.059 5.175 -24.601 1.00 69.75 95 GLU A O 1
ATOM 733 N N . GLU A 1 96 ? 8.327 4.192 -22.603 1.00 70.06 96 GLU A N 1
ATOM 734 C CA . GLU A 1 96 ? 9.781 4.223 -22.640 1.00 70.06 96 GLU A CA 1
ATOM 735 C C . GLU A 1 96 ? 10.406 3.157 -23.529 1.00 70.06 96 GLU A C 1
ATOM 737 O O . GLU A 1 96 ? 10.020 1.988 -23.571 1.00 70.06 96 GLU A O 1
ATOM 742 N N . ASN A 1 97 ? 11.481 3.566 -24.199 1.00 68.38 97 ASN A N 1
ATOM 743 C CA . ASN A 1 97 ? 12.259 2.699 -25.060 1.00 68.38 97 ASN A CA 1
ATOM 744 C C . ASN A 1 97 ? 13.548 2.239 -24.351 1.00 68.38 97 ASN A C 1
ATOM 746 O O . ASN A 1 97 ? 14.580 2.913 -24.394 1.00 68.38 97 ASN A O 1
ATOM 750 N N . PHE A 1 98 ? 13.481 1.068 -23.713 1.00 69.19 98 PHE A N 1
ATOM 751 C CA . PHE A 1 98 ? 14.588 0.477 -22.948 1.00 69.19 98 PHE A CA 1
ATOM 752 C C . PHE A 1 98 ? 15.809 0.129 -23.809 1.00 69.19 98 PHE A C 1
ATOM 754 O O . PHE A 1 98 ? 16.935 0.217 -23.321 1.00 69.19 98 PHE A O 1
ATOM 761 N N . THR A 1 99 ? 15.616 -0.199 -25.090 1.00 62.12 99 THR A N 1
ATOM 762 C CA . THR A 1 99 ? 16.722 -0.553 -25.997 1.00 62.12 99 THR A CA 1
ATOM 763 C C . THR A 1 99 ? 17.568 0.671 -26.357 1.00 62.12 99 THR A C 1
ATOM 765 O O . THR A 1 99 ? 18.790 0.582 -26.460 1.00 62.12 99 THR A O 1
ATOM 768 N N . LYS A 1 100 ? 16.951 1.858 -26.455 1.00 66.12 100 LYS A N 1
ATOM 769 C CA . LYS A 1 100 ? 17.679 3.128 -26.634 1.00 66.12 100 LYS A CA 1
ATOM 770 C C . LYS A 1 100 ? 18.461 3.546 -25.388 1.00 66.12 100 LYS A C 1
ATOM 772 O O . LYS A 1 100 ? 19.543 4.108 -25.524 1.00 66.12 100 LYS A O 1
ATOM 777 N N . ARG A 1 101 ? 17.924 3.281 -24.191 1.00 68.62 101 ARG A N 1
ATOM 778 C CA . ARG A 1 101 ? 18.564 3.639 -22.912 1.00 68.62 101 ARG A CA 1
ATOM 779 C C . ARG A 1 101 ? 19.753 2.734 -22.590 1.00 68.62 101 ARG A C 1
ATOM 781 O O . ARG A 1 101 ? 20.769 3.227 -22.121 1.00 68.62 101 ARG A O 1
ATOM 788 N N . GLY A 1 102 ? 19.657 1.443 -22.902 1.00 59.03 102 GLY A N 1
ATOM 789 C CA . GLY A 1 102 ? 20.772 0.510 -22.735 1.00 59.03 102 GLY A CA 1
ATOM 790 C C . GLY A 1 102 ? 21.972 0.803 -23.650 1.00 59.03 102 GLY A C 1
ATOM 791 O O . GLY A 1 102 ? 23.098 0.456 -23.313 1.00 59.03 102 GLY A O 1
ATOM 792 N N . GLY A 1 103 ? 21.753 1.454 -24.797 1.00 55.78 103 GLY A N 1
ATOM 793 C CA . GLY A 1 103 ? 22.803 1.762 -25.774 1.00 55.78 103 GLY A CA 1
ATOM 794 C C . GLY A 1 103 ? 23.547 3.088 -25.570 1.00 55.78 103 GLY A C 1
ATOM 795 O O . GLY A 1 103 ? 24.474 3.363 -26.329 1.00 55.78 103 GLY A O 1
ATOM 796 N N . SER A 1 104 ? 23.156 3.932 -24.608 1.00 57.03 104 SER A N 1
ATOM 797 C CA . SER A 1 104 ? 23.859 5.193 -24.343 1.00 57.03 104 SER A CA 1
ATOM 798 C C . SER A 1 104 ? 25.033 4.982 -23.377 1.00 57.03 104 SER A C 1
ATOM 800 O O . SER A 1 104 ? 24.946 4.194 -22.439 1.00 57.03 104 SER A O 1
ATOM 802 N N . GLU A 1 105 ? 26.120 5.752 -23.528 1.00 53.22 105 GLU A N 1
ATOM 803 C CA . GLU A 1 105 ? 27.254 5.786 -22.572 1.00 53.22 105 GLU A CA 1
ATOM 804 C C . GLU A 1 105 ? 26.843 6.249 -21.151 1.00 53.22 105 GLU A C 1
ATOM 806 O O . GLU A 1 105 ? 27.656 6.304 -20.235 1.00 53.22 105 GLU A O 1
ATOM 811 N N . SER A 1 106 ? 25.564 6.582 -20.962 1.00 51.31 106 SER A N 1
ATOM 812 C CA . SER A 1 106 ? 24.933 7.117 -19.755 1.00 51.31 106 SER A CA 1
ATOM 813 C C . SER A 1 106 ? 23.848 6.170 -19.220 1.00 51.31 106 SER A C 1
ATOM 815 O O . SER A 1 106 ? 22.796 6.617 -18.751 1.00 51.31 106 SER A O 1
ATOM 817 N N . GLY A 1 107 ? 24.120 4.860 -19.257 1.00 51.19 107 GLY A N 1
ATOM 818 C CA . GLY A 1 107 ? 23.260 3.789 -18.725 1.00 51.19 107 GLY A CA 1
ATOM 819 C C . GLY A 1 107 ? 22.861 3.920 -17.241 1.00 51.19 107 GLY A C 1
ATOM 820 O O . GLY A 1 107 ? 22.016 3.159 -16.773 1.00 51.19 107 GLY A O 1
ATOM 821 N N . ASP A 1 108 ? 23.398 4.916 -16.528 1.00 53.50 108 ASP A N 1
ATOM 822 C CA . ASP A 1 108 ? 23.050 5.298 -15.150 1.00 53.50 108 ASP A CA 1
ATOM 823 C C . ASP A 1 108 ? 21.917 6.332 -15.027 1.00 53.50 108 ASP A C 1
ATOM 825 O O . ASP A 1 108 ? 21.461 6.636 -13.922 1.00 53.50 108 ASP A O 1
ATOM 829 N N . THR A 1 109 ? 21.435 6.912 -16.127 1.00 61.19 109 THR A N 1
ATOM 830 C CA . THR A 1 109 ? 20.386 7.941 -16.043 1.00 61.19 109 THR A CA 1
ATOM 831 C C . THR A 1 109 ? 19.039 7.299 -15.724 1.00 61.19 109 THR A C 1
ATOM 833 O O . THR A 1 109 ? 18.490 6.558 -16.535 1.00 61.19 109 THR A O 1
ATOM 836 N N . VAL A 1 110 ? 18.512 7.538 -14.517 1.00 67.06 110 VAL A N 1
ATOM 837 C CA . VAL A 1 110 ? 17.152 7.142 -14.109 1.00 67.06 110 VAL A CA 1
ATOM 838 C C . VAL A 1 110 ? 16.150 7.739 -15.094 1.00 67.06 110 VAL A C 1
ATOM 840 O O . VAL A 1 110 ? 16.192 8.933 -15.385 1.00 67.06 110 VAL A O 1
ATOM 843 N N . SER A 1 111 ? 15.260 6.896 -15.609 1.00 74.00 111 SER A N 1
ATOM 844 C CA . SER A 1 111 ? 14.154 7.314 -16.466 1.00 74.00 111 SER A CA 1
ATOM 845 C C . SER A 1 111 ? 13.325 8.425 -15.808 1.00 74.00 111 SER A C 1
ATOM 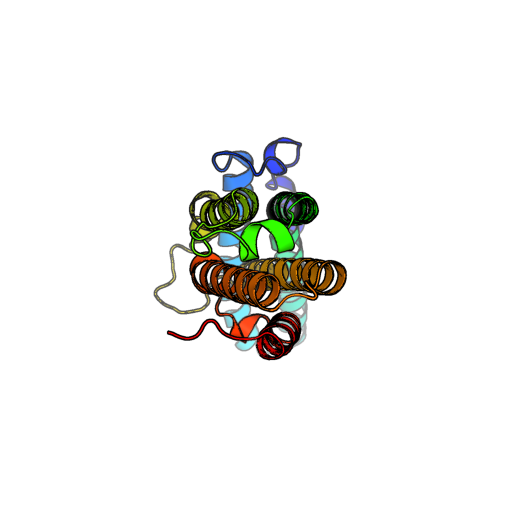847 O O . SER A 1 111 ? 13.085 8.397 -14.598 1.00 74.00 111 SER A O 1
ATOM 849 N N . ILE A 1 112 ? 12.844 9.390 -16.597 1.00 76.62 112 ILE A N 1
ATOM 850 C CA . ILE A 1 112 ? 11.969 10.456 -16.085 1.00 76.62 112 ILE A CA 1
ATOM 851 C C . ILE A 1 112 ? 10.664 9.886 -15.513 1.00 76.62 112 ILE A C 1
ATOM 853 O O . ILE A 1 112 ? 10.154 10.396 -14.517 1.00 76.62 112 ILE A O 1
ATOM 857 N N . TYR A 1 113 ? 10.165 8.795 -16.095 1.00 81.06 113 TYR A N 1
ATOM 858 C CA . TYR A 1 113 ? 8.920 8.146 -15.696 1.00 81.06 113 TYR A CA 1
ATOM 859 C C . TYR A 1 113 ? 9.114 7.274 -14.454 1.00 81.06 11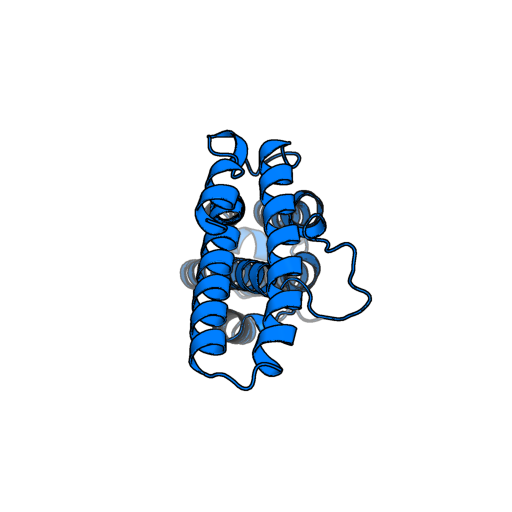3 TYR A C 1
ATOM 861 O O . TYR A 1 113 ? 8.277 7.273 -13.551 1.00 81.06 113 TYR A O 1
ATOM 869 N N . LEU A 1 114 ? 10.260 6.594 -14.348 1.00 87.12 114 LEU A N 1
ATOM 870 C CA . LEU A 1 114 ? 10.645 5.912 -13.120 1.00 87.12 114 LEU A CA 1
ATOM 871 C C . LEU A 1 114 ? 10.834 6.918 -11.981 1.00 87.12 114 LEU A C 1
ATOM 873 O O . LEU A 1 114 ? 10.325 6.702 -10.887 1.00 87.12 114 LEU A O 1
ATOM 877 N N . SER A 1 115 ? 11.529 8.028 -12.234 1.00 88.69 115 SER A N 1
ATOM 878 C CA . SER A 1 115 ? 11.710 9.097 -11.250 1.00 88.69 115 SER A CA 1
ATOM 879 C C . SER A 1 115 ? 10.363 9.629 -10.747 1.00 88.69 115 SER A C 1
ATOM 881 O O . SER A 1 115 ? 10.166 9.744 -9.537 1.00 88.69 115 SER A O 1
ATOM 883 N N . ASP A 1 116 ? 9.403 9.862 -11.650 1.00 90.50 116 ASP A N 1
ATOM 884 C CA . ASP A 1 116 ? 8.030 10.245 -11.298 1.00 90.50 116 ASP A CA 1
ATOM 885 C C . ASP A 1 116 ? 7.349 9.208 -10.387 1.00 90.50 116 ASP A C 1
ATOM 887 O O . ASP A 1 116 ? 6.831 9.569 -9.328 1.00 90.50 116 ASP A O 1
ATOM 891 N N . LEU A 1 117 ? 7.427 7.913 -10.722 1.00 92.88 117 LEU A N 1
ATOM 892 C CA . LEU A 1 117 ? 6.891 6.842 -9.875 1.00 92.88 117 LEU A CA 1
ATOM 893 C C . LEU A 1 117 ? 7.530 6.840 -8.474 1.00 92.88 117 LEU A C 1
ATOM 895 O O . LEU A 1 117 ? 6.820 6.793 -7.467 1.00 92.88 117 LEU A O 1
ATOM 899 N N . LEU A 1 118 ? 8.862 6.923 -8.385 1.00 94.25 118 LEU A N 1
ATOM 900 C CA . LEU A 1 118 ? 9.584 6.933 -7.105 1.00 94.25 118 LEU A CA 1
ATOM 901 C C . LEU A 1 118 ? 9.222 8.169 -6.263 1.00 94.25 118 LEU A C 1
ATOM 903 O O . LEU A 1 118 ? 9.027 8.060 -5.046 1.00 94.25 118 LEU A O 1
ATOM 907 N N . MET A 1 119 ? 9.081 9.336 -6.902 1.00 93.69 119 MET A N 1
ATOM 908 C CA . MET A 1 119 ? 8.624 10.564 -6.248 1.00 93.69 119 MET A CA 1
ATOM 909 C C . MET A 1 119 ? 7.196 10.424 -5.723 1.00 93.69 119 MET A C 1
ATOM 911 O O . MET A 1 119 ? 6.941 10.773 -4.570 1.00 93.69 119 MET A O 1
ATOM 915 N N . LYS A 1 120 ? 6.278 9.859 -6.512 1.00 94.19 120 LYS A N 1
ATOM 916 C CA . LYS A 1 120 ? 4.883 9.626 -6.108 1.00 94.19 120 LYS A CA 1
ATOM 917 C C . LYS A 1 120 ? 4.754 8.618 -4.965 1.00 94.19 120 LYS A C 1
ATOM 919 O O . LYS A 1 1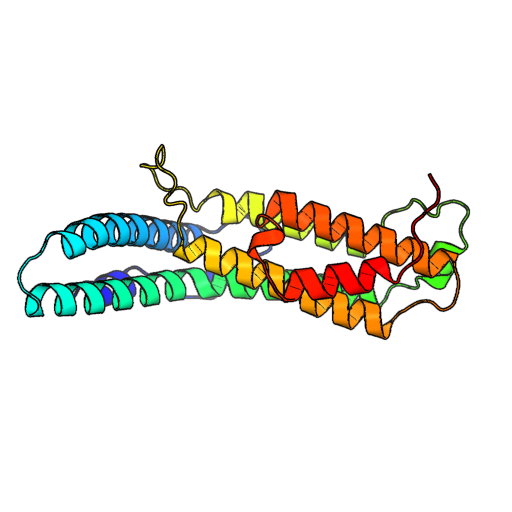20 ? 3.967 8.840 -4.043 1.00 94.19 120 LYS A O 1
ATOM 924 N N . ILE A 1 121 ? 5.575 7.564 -4.948 1.00 94.94 121 ILE A N 1
ATOM 925 C CA . ILE A 1 121 ? 5.669 6.630 -3.811 1.00 94.94 121 ILE A CA 1
ATOM 926 C C . ILE A 1 121 ? 6.101 7.378 -2.538 1.00 94.94 121 ILE A C 1
ATOM 928 O O . ILE A 1 121 ? 5.478 7.238 -1.480 1.00 94.94 121 ILE A O 1
ATOM 932 N N . SER A 1 122 ? 7.138 8.215 -2.639 1.00 94.06 122 SER A N 1
ATOM 933 C CA . SER A 1 122 ? 7.610 9.042 -1.521 1.00 94.06 122 SER A CA 1
ATOM 934 C C . SER A 1 122 ? 6.544 10.048 -1.057 1.00 94.06 122 SER A C 1
ATOM 936 O O . SER A 1 122 ? 6.309 10.197 0.146 1.00 94.06 122 SER A O 1
ATOM 938 N N . HIS A 1 123 ? 5.838 10.676 -2.002 1.00 93.62 123 HIS A N 1
ATOM 939 C CA . HIS A 1 123 ? 4.732 11.605 -1.751 1.00 93.62 123 HIS A CA 1
ATOM 940 C C . HIS A 1 123 ? 3.603 10.949 -0.959 1.00 93.62 123 HIS A C 1
ATOM 942 O O . HIS A 1 123 ? 3.158 11.496 0.050 1.00 93.62 123 HIS A O 1
ATOM 948 N N . CYS A 1 124 ? 3.192 9.735 -1.348 1.00 92.31 124 CYS A N 1
ATOM 949 C CA . CYS A 1 124 ? 2.177 8.972 -0.620 1.00 92.31 124 CYS A CA 1
ATOM 950 C C . CYS A 1 124 ? 2.551 8.825 0.862 1.00 92.31 124 CYS A C 1
ATOM 952 O O . CYS A 1 124 ? 1.717 9.066 1.743 1.00 92.31 124 CYS A O 1
ATOM 954 N N . ARG A 1 125 ? 3.819 8.500 1.160 1.00 92.69 125 ARG A N 1
ATOM 955 C CA . ARG A 1 125 ? 4.305 8.426 2.544 1.00 92.69 125 ARG A CA 1
ATOM 956 C C . ARG A 1 125 ? 4.270 9.776 3.241 1.00 92.69 125 ARG A C 1
ATOM 958 O O . ARG A 1 125 ? 3.725 9.859 4.343 1.00 92.69 125 ARG A O 1
ATOM 965 N N . ALA A 1 126 ? 4.888 10.787 2.642 1.00 90.50 126 ALA A N 1
ATOM 966 C CA . ALA A 1 126 ? 5.082 12.088 3.269 1.00 90.50 126 ALA A CA 1
ATOM 967 C C . ALA A 1 126 ? 3.743 12.763 3.593 1.00 90.50 126 ALA A C 1
ATOM 969 O O . ALA A 1 126 ? 3.513 13.149 4.743 1.00 90.50 126 ALA A O 1
ATOM 970 N N . GLU A 1 127 ? 2.833 12.811 2.622 1.00 91.44 127 GLU A N 1
ATOM 971 C CA . GLU A 1 127 ? 1.595 13.577 2.746 1.00 91.44 127 GLU A CA 1
ATOM 972 C C . GLU A 1 127 ? 0.475 12.824 3.451 1.00 91.44 127 GLU A C 1
ATOM 974 O O . GLU A 1 127 ? -0.301 13.431 4.189 1.00 91.44 127 GLU A O 1
ATOM 979 N N . TYR A 1 128 ? 0.386 11.507 3.277 1.00 90.56 128 TYR A N 1
ATOM 980 C CA . TYR A 1 128 ? -0.783 10.755 3.728 1.00 90.56 128 TYR A CA 1
ATOM 981 C C . TYR A 1 128 ? -0.427 9.686 4.751 1.00 90.56 128 TYR A C 1
ATOM 983 O O . TYR A 1 128 ? -0.937 9.724 5.871 1.00 90.56 128 TYR A O 1
ATOM 991 N N . LEU A 1 129 ? 0.464 8.746 4.410 1.00 90.62 129 LEU A N 1
ATOM 992 C CA . LEU A 1 129 ? 0.718 7.591 5.280 1.00 90.62 129 LEU A CA 1
ATOM 993 C C . LEU A 1 129 ? 1.378 7.994 6.607 1.00 90.62 129 LEU A C 1
ATOM 995 O O . LEU A 1 129 ? 1.173 7.339 7.625 1.00 90.62 129 LEU A O 1
ATOM 999 N N . SER A 1 130 ? 2.136 9.095 6.627 1.00 89.19 130 SER A N 1
ATOM 1000 C CA . SER A 1 130 ? 2.724 9.670 7.844 1.00 89.19 130 SER A CA 1
ATOM 1001 C C . SER A 1 130 ? 1.684 10.181 8.850 1.00 89.19 130 SER A C 1
ATOM 1003 O O . SER A 1 130 ? 2.017 10.357 10.023 1.00 89.19 130 SER A O 1
ATOM 1005 N N . LYS A 1 131 ? 0.442 10.429 8.407 1.00 88.38 131 LYS A N 1
ATOM 1006 C CA . LYS A 1 131 ? -0.649 10.967 9.232 1.00 88.38 131 LYS A CA 1
ATOM 1007 C C . LYS A 1 131 ? -1.440 9.886 9.967 1.00 88.38 131 LYS A C 1
ATOM 1009 O O . LYS A 1 131 ? -2.174 10.210 10.894 1.00 88.38 131 LYS A O 1
ATOM 1014 N N . PHE A 1 132 ? -1.243 8.612 9.629 1.00 84.88 132 PHE A N 1
ATOM 1015 C CA . PHE A 1 132 ? -1.826 7.475 10.347 1.00 84.88 132 PHE A CA 1
ATOM 1016 C C . PHE A 1 132 ? -1.062 7.153 11.640 1.00 84.88 132 PHE A C 1
ATOM 1018 O O . PHE A 1 132 ? -0.642 6.021 11.879 1.00 84.88 132 PHE A O 1
ATOM 1025 N N . LYS A 1 133 ? -0.843 8.176 12.471 1.00 73.31 133 LYS A N 1
ATOM 1026 C CA . LYS A 1 133 ? -0.232 8.040 13.793 1.00 73.31 133 LYS A CA 1
ATOM 1027 C C . LYS A 1 133 ? -1.329 7.906 14.839 1.00 73.31 133 LYS A C 1
ATOM 1029 O O . LYS A 1 133 ? -2.307 8.649 14.816 1.00 73.31 133 LYS A O 1
ATOM 1034 N N . THR A 1 134 ? -1.124 6.985 15.765 1.00 58.44 134 THR A N 1
ATOM 1035 C CA . THR A 1 134 ? -1.955 6.828 16.956 1.00 58.44 134 THR A CA 1
ATOM 1036 C C . THR A 1 134 ? -1.233 7.511 18.119 1.00 58.44 134 THR A C 1
ATOM 1038 O O . THR A 1 134 ? -0.031 7.309 18.286 1.00 58.44 134 THR A O 1
ATOM 1041 N N . GLU A 1 135 ? -1.917 8.330 18.922 1.00 49.66 135 GLU A N 1
ATOM 1042 C CA . GLU A 1 135 ? -1.279 9.138 19.988 1.00 49.66 135 GLU A CA 1
ATOM 1043 C C . GLU A 1 135 ? -0.661 8.278 21.112 1.00 49.66 135 GLU A C 1
ATOM 1045 O O . GLU A 1 135 ? 0.137 8.763 21.911 1.00 49.66 135 GLU A O 1
ATOM 1050 N N . SER A 1 136 ? -0.999 6.987 21.171 1.00 46.28 136 SER A N 1
ATOM 1051 C CA . SER A 1 136 ? -0.687 6.076 22.280 1.00 46.28 136 SER A CA 1
ATOM 1052 C C . SER A 1 136 ? 0.460 5.079 22.031 1.00 46.28 136 SER A C 1
ATOM 1054 O O . SER A 1 136 ? 0.782 4.274 22.912 1.00 46.28 136 SER A O 1
ATOM 1056 N N . SER A 1 137 ? 1.114 5.087 20.866 1.00 43.88 137 SER A N 1
ATOM 1057 C CA . SER A 1 137 ? 2.020 3.997 20.471 1.00 43.88 137 SER A CA 1
ATOM 1058 C C . SER A 1 137 ? 3.489 4.199 20.885 1.00 43.88 137 SER A C 1
ATOM 1060 O O . SER A 1 137 ? 4.339 4.492 20.052 1.00 43.88 137 SER A O 1
ATOM 1062 N N . ASN A 1 138 ? 3.789 3.909 22.159 1.00 38.47 138 ASN A N 1
ATOM 1063 C CA . ASN A 1 138 ? 5.028 3.207 22.557 1.00 38.47 138 ASN A CA 1
ATOM 1064 C C . ASN A 1 138 ? 4.850 1.672 22.515 1.00 38.47 138 ASN A C 1
ATOM 1066 O O . ASN A 1 138 ? 5.775 0.920 22.814 1.00 38.47 138 ASN A O 1
ATOM 1070 N N . ARG A 1 139 ? 3.656 1.181 22.150 1.00 38.91 139 ARG A N 1
ATOM 1071 C CA . ARG A 1 139 ? 3.386 -0.241 21.923 1.00 38.91 139 ARG A CA 1
ATOM 1072 C C . ARG A 1 139 ? 2.890 -0.478 20.502 1.00 38.91 139 ARG A C 1
ATOM 1074 O O . ARG A 1 139 ? 1.836 0.002 20.105 1.00 38.91 139 ARG A O 1
ATOM 1081 N N . SER A 1 140 ? 3.719 -1.232 19.796 1.00 40.53 140 SER A N 1
ATOM 1082 C CA . SER A 1 140 ? 3.606 -1.973 18.538 1.00 40.53 140 SER A CA 1
ATOM 1083 C C . SER A 1 140 ? 2.260 -2.661 18.205 1.00 40.53 140 SER A C 1
ATOM 1085 O O . SER A 1 140 ? 2.261 -3.801 17.755 1.00 40.53 140 SER A O 1
ATOM 1087 N N . ILE A 1 141 ? 1.110 -2.002 18.356 1.00 45.00 141 ILE A N 1
ATOM 1088 C CA . ILE A 1 141 ? -0.058 -2.297 17.507 1.00 45.00 141 ILE A CA 1
ATOM 1089 C C . ILE A 1 141 ? -0.148 -1.122 16.539 1.00 45.00 141 ILE A C 1
ATOM 1091 O O . ILE A 1 141 ? -0.999 -0.239 16.634 1.00 45.00 141 ILE A O 1
ATOM 1095 N N . ALA A 1 142 ? 0.863 -1.046 15.670 1.00 53.16 142 ALA A N 1
ATOM 1096 C CA . ALA A 1 142 ? 0.850 -0.148 14.531 1.00 53.16 142 ALA A CA 1
ATOM 1097 C C . ALA A 1 142 ? -0.427 -0.456 13.751 1.00 53.16 142 ALA A C 1
ATOM 1099 O O . ALA A 1 142 ? -0.625 -1.615 13.411 1.00 53.16 142 ALA A O 1
ATOM 1100 N N . ASN A 1 143 ? -1.275 0.556 13.552 1.00 71.31 143 ASN A N 1
ATOM 1101 C CA . ASN A 1 143 ? -2.616 0.490 12.967 1.00 71.31 143 ASN A CA 1
ATOM 1102 C C . ASN A 1 143 ? -2.774 -0.667 11.958 1.00 71.31 143 ASN A C 1
ATOM 1104 O O . ASN A 1 143 ? -2.498 -0.503 10.772 1.00 71.31 143 ASN A O 1
ATOM 1108 N N . GLU A 1 144 ? -3.146 -1.858 12.449 1.00 78.00 144 GLU A N 1
ATOM 1109 C CA . GLU A 1 144 ? -3.065 -3.104 11.670 1.00 78.00 144 GLU A CA 1
ATOM 1110 C C . GLU A 1 144 ? -3.988 -3.037 10.458 1.00 78.00 144 GLU A C 1
ATOM 1112 O O . GLU A 1 144 ? -3.646 -3.511 9.373 1.00 78.00 144 GLU A O 1
ATOM 1117 N N . MET A 1 145 ? -5.134 -2.369 10.631 1.00 82.25 145 MET A N 1
ATOM 1118 C CA . MET A 1 145 ? -6.080 -2.092 9.560 1.00 82.25 145 MET A CA 1
ATOM 1119 C C . MET A 1 145 ? -5.399 -1.330 8.420 1.00 82.25 145 MET A C 1
ATOM 1121 O O . MET A 1 145 ? -5.408 -1.790 7.276 1.00 82.25 145 MET A O 1
ATOM 1125 N N . VAL A 1 146 ? -4.743 -0.212 8.737 1.00 86.94 146 VAL A N 1
ATOM 1126 C CA . VAL A 1 146 ? -4.057 0.638 7.754 1.00 86.94 146 VAL A CA 1
ATOM 1127 C C . VAL A 1 146 ? -2.822 -0.037 7.177 1.00 86.94 146 VAL A C 1
ATOM 1129 O O . VAL A 1 146 ? -2.608 0.040 5.971 1.00 86.94 146 VAL A O 1
ATOM 1132 N N . ASN A 1 147 ? -2.043 -0.748 7.991 1.00 87.88 147 ASN A N 1
ATOM 1133 C CA . ASN A 1 147 ? -0.896 -1.510 7.507 1.00 87.88 147 ASN A CA 1
ATOM 1134 C C . ASN A 1 147 ? -1.332 -2.543 6.467 1.00 87.88 147 ASN A C 1
ATOM 1136 O O . ASN A 1 147 ? -0.714 -2.618 5.412 1.00 87.88 147 ASN A O 1
ATOM 1140 N N . SER A 1 148 ? -2.453 -3.243 6.685 1.00 90.12 148 SER A N 1
ATOM 1141 C CA . SER A 1 148 ? -2.990 -4.171 5.681 1.00 90.12 148 SER A CA 1
ATOM 1142 C C . SER A 1 148 ? -3.360 -3.474 4.363 1.00 90.12 148 SER A C 1
ATOM 1144 O O . SER A 1 148 ? -3.162 -4.044 3.291 1.00 90.12 148 SER A O 1
ATOM 1146 N N . LEU A 1 149 ? -3.865 -2.234 4.418 1.00 92.19 149 LEU A N 1
ATOM 1147 C CA . LEU A 1 149 ? -4.184 -1.442 3.226 1.00 92.19 149 LEU A CA 1
ATOM 1148 C C . LEU A 1 149 ? -2.915 -0.980 2.501 1.00 92.19 149 LEU A C 1
ATOM 1150 O O . LEU A 1 149 ? -2.861 -1.050 1.275 1.00 92.19 149 LEU A O 1
ATOM 1154 N N . ILE A 1 150 ? -1.881 -0.569 3.241 1.00 93.81 150 ILE A N 1
ATOM 1155 C CA . ILE A 1 150 ? -0.579 -0.196 2.671 1.00 93.81 150 ILE A CA 1
ATOM 1156 C C . ILE A 1 150 ? 0.095 -1.409 2.019 1.00 93.81 150 ILE A C 1
ATOM 1158 O O . ILE A 1 150 ? 0.599 -1.297 0.904 1.00 93.81 150 ILE A O 1
ATOM 1162 N N . THR A 1 151 ? 0.053 -2.575 2.665 1.00 94.50 151 THR A N 1
ATOM 1163 C CA . THR A 1 151 ? 0.581 -3.826 2.111 1.00 94.50 151 THR A CA 1
ATOM 1164 C C . THR A 1 151 ? -0.154 -4.225 0.830 1.00 94.50 151 THR A C 1
ATOM 1166 O O . THR A 1 151 ? 0.491 -4.575 -0.156 1.00 94.50 151 THR A O 1
ATOM 1169 N N . LYS A 1 152 ? -1.491 -4.111 0.794 1.00 95.50 152 LYS A N 1
ATOM 1170 C CA . LYS A 1 152 ? -2.287 -4.357 -0.425 1.00 95.50 152 LYS A CA 1
ATOM 1171 C C . LYS A 1 152 ? -1.944 -3.380 -1.551 1.00 95.50 152 LYS A C 1
ATOM 1173 O O . LYS A 1 152 ? -1.807 -3.806 -2.693 1.00 95.50 152 LYS A O 1
ATOM 1178 N N . LEU A 1 153 ? -1.776 -2.094 -1.231 1.00 95.69 153 LEU A N 1
ATOM 1179 C CA . LEU A 1 153 ? -1.334 -1.072 -2.184 1.00 95.69 153 LEU A CA 1
ATOM 1180 C C . LEU A 1 153 ? 0.037 -1.435 -2.777 1.00 95.69 153 LEU A C 1
ATOM 1182 O O . LEU A 1 153 ? 0.185 -1.466 -3.994 1.00 95.69 153 LEU A O 1
ATOM 1186 N N . ALA A 1 154 ? 1.015 -1.758 -1.926 1.00 96.88 154 ALA A N 1
ATOM 1187 C CA . ALA A 1 154 ? 2.357 -2.144 -2.355 1.00 96.88 154 ALA A CA 1
ATOM 1188 C C . ALA A 1 154 ? 2.344 -3.408 -3.228 1.00 96.88 154 ALA A C 1
ATOM 1190 O O . ALA A 1 154 ? 2.954 -3.418 -4.294 1.00 96.88 154 ALA A O 1
ATOM 1191 N N . GLY A 1 155 ? 1.610 -4.445 -2.811 1.00 97.69 155 GLY A N 1
ATOM 1192 C CA . GLY A 1 155 ? 1.465 -5.680 -3.582 1.00 97.69 155 GLY A CA 1
ATOM 1193 C C . GLY A 1 155 ? 0.898 -5.424 -4.974 1.00 97.69 155 GLY A C 1
ATOM 1194 O O . GLY A 1 155 ? 1.462 -5.893 -5.958 1.00 97.69 155 GLY A O 1
ATOM 1195 N N . ARG A 1 156 ? -0.143 -4.594 -5.072 1.00 97.25 156 ARG A N 1
ATOM 1196 C CA . ARG A 1 156 ? -0.749 -4.253 -6.359 1.00 97.25 156 ARG A CA 1
ATOM 1197 C C . ARG A 1 156 ? 0.203 -3.489 -7.283 1.00 97.25 156 ARG A C 1
ATOM 1199 O O . ARG A 1 156 ? 0.274 -3.796 -8.469 1.00 97.25 156 ARG A O 1
ATOM 1206 N N . VAL A 1 157 ? 0.956 -2.530 -6.745 1.00 95.88 157 VAL A N 1
ATOM 1207 C CA . VAL A 1 157 ? 1.981 -1.792 -7.505 1.00 95.88 157 VAL A CA 1
ATOM 1208 C C . VAL A 1 157 ? 3.033 -2.752 -8.073 1.00 95.88 157 VAL A C 1
ATOM 1210 O O . VAL A 1 157 ? 3.395 -2.636 -9.244 1.00 95.88 157 VAL A O 1
ATOM 1213 N N . LEU A 1 158 ? 3.487 -3.727 -7.275 1.00 96.69 158 LEU A N 1
ATOM 1214 C CA . LEU A 1 158 ? 4.436 -4.746 -7.733 1.00 96.69 158 LEU A CA 1
ATOM 1215 C C . LEU A 1 158 ? 3.845 -5.628 -8.837 1.00 96.69 158 LEU A C 1
ATOM 1217 O O . LEU A 1 158 ? 4.506 -5.820 -9.852 1.00 96.69 158 LEU A O 1
ATOM 1221 N N . GLU A 1 159 ? 2.613 -6.121 -8.680 1.00 96.38 159 GLU A N 1
ATOM 1222 C CA . GLU A 1 159 ? 1.933 -6.932 -9.704 1.00 96.38 159 GLU A CA 1
ATOM 1223 C C . GLU A 1 159 ? 1.866 -6.200 -11.047 1.00 96.38 159 GLU A C 1
ATOM 1225 O O . GLU A 1 159 ? 2.281 -6.736 -12.074 1.00 96.38 159 GLU A O 1
ATOM 1230 N N . VAL A 1 160 ? 1.393 -4.950 -11.036 1.00 94.50 160 VAL A N 1
ATOM 1231 C CA . VAL A 1 160 ? 1.257 -4.139 -12.253 1.00 94.50 160 VAL A CA 1
ATOM 1232 C C . VAL A 1 160 ? 2.617 -3.895 -12.904 1.00 94.50 160 VAL A C 1
ATOM 1234 O O . VAL A 1 160 ? 2.741 -3.994 -14.127 1.00 94.50 160 VAL A O 1
ATOM 1237 N N . TYR A 1 161 ? 3.655 -3.637 -12.105 1.00 94.19 161 TYR A N 1
ATOM 1238 C CA . TYR A 1 161 ? 5.000 -3.459 -12.638 1.00 94.19 161 TYR A CA 1
ATOM 1239 C C . TYR A 1 161 ? 5.586 -4.756 -13.215 1.00 94.19 161 TYR A C 1
ATOM 1241 O O . TYR A 1 161 ? 6.245 -4.717 -14.251 1.00 94.19 161 TYR A O 1
ATOM 1249 N N . VAL A 1 162 ? 5.342 -5.914 -12.593 1.00 94.69 162 VAL A N 1
ATOM 1250 C CA . VAL A 1 162 ? 5.787 -7.212 -13.130 1.00 94.69 162 VAL A CA 1
ATOM 1251 C C . VAL A 1 162 ? 5.115 -7.505 -14.467 1.00 94.69 162 VAL A C 1
ATOM 1253 O O . VAL A 1 162 ? 5.798 -7.914 -15.404 1.00 94.69 162 VAL A O 1
ATOM 1256 N N . GLU A 1 163 ? 3.808 -7.270 -14.588 1.00 93.12 163 GLU A N 1
ATOM 1257 C CA . GLU A 1 163 ? 3.090 -7.438 -15.859 1.00 93.12 163 GLU A CA 1
ATOM 1258 C C . GLU A 1 163 ? 3.652 -6.525 -16.953 1.00 93.12 163 GLU A C 1
ATOM 1260 O O . GLU A 1 163 ? 3.889 -6.960 -18.085 1.00 93.12 163 GLU A O 1
ATOM 1265 N N . PHE A 1 164 ? 3.955 -5.276 -16.600 1.00 90.31 164 PHE A N 1
ATOM 1266 C CA . PHE A 1 164 ? 4.666 -4.361 -17.481 1.00 90.31 164 PHE A CA 1
ATOM 1267 C C . PHE A 1 164 ? 6.036 -4.918 -17.909 1.00 90.31 164 PHE A C 1
ATOM 1269 O O . PHE A 1 164 ? 6.317 -5.032 -19.105 1.00 90.31 164 PHE A O 1
ATOM 1276 N N . ALA A 1 165 ? 6.869 -5.316 -16.948 1.00 90.50 165 ALA A N 1
ATOM 1277 C CA . ALA A 1 165 ? 8.220 -5.808 -17.192 1.00 90.50 165 ALA A CA 1
ATOM 1278 C C . ALA A 1 165 ? 8.230 -7.090 -18.047 1.00 90.50 165 ALA A C 1
ATOM 1280 O O . ALA A 1 165 ? 9.104 -7.267 -18.900 1.00 90.50 165 ALA A O 1
ATOM 1281 N N . ARG A 1 166 ? 7.229 -7.966 -17.873 1.00 91.19 166 ARG A N 1
ATOM 1282 C CA . ARG A 1 166 ? 7.004 -9.156 -18.712 1.00 91.19 166 ARG A CA 1
ATOM 1283 C C . ARG A 1 166 ? 6.713 -8.780 -20.164 1.00 91.19 166 ARG A C 1
ATOM 1285 O O . ARG A 1 166 ? 7.242 -9.430 -21.062 1.00 91.19 166 ARG A O 1
ATOM 1292 N N . LYS A 1 167 ? 5.907 -7.740 -20.392 1.00 88.94 167 LYS A N 1
ATOM 1293 C CA . LYS A 1 167 ? 5.504 -7.278 -21.730 1.00 88.94 167 LYS A CA 1
ATOM 1294 C C . LYS A 1 167 ? 6.644 -6.614 -22.503 1.00 88.94 167 LYS A C 1
ATOM 1296 O O . LYS A 1 167 ? 6.751 -6.825 -23.705 1.00 88.94 167 LYS A O 1
ATOM 1301 N N . ILE A 1 168 ? 7.470 -5.809 -21.836 1.00 85.81 168 ILE A N 1
ATOM 1302 C CA . ILE A 1 168 ? 8.535 -5.034 -22.501 1.00 85.81 168 ILE A CA 1
ATOM 1303 C C . ILE A 1 168 ? 9.887 -5.731 -22.591 1.00 85.81 168 ILE A C 1
ATOM 1305 O O . ILE A 1 168 ? 10.752 -5.227 -23.301 1.00 85.81 168 ILE A O 1
ATOM 1309 N N . ARG A 1 169 ? 10.079 -6.819 -21.833 1.00 81.50 169 ARG A N 1
ATOM 1310 C CA . ARG A 1 169 ? 11.344 -7.536 -21.622 1.00 81.50 169 ARG A CA 1
ATOM 1311 C C . ARG A 1 169 ? 12.342 -7.348 -22.785 1.00 81.50 169 ARG A C 1
ATOM 1313 O O . ARG A 1 169 ? 12.186 -8.011 -23.809 1.00 81.50 169 ARG A O 1
ATOM 1320 N N . PRO A 1 170 ? 13.367 -6.488 -22.620 1.00 82.94 170 PRO A N 1
ATOM 1321 C CA . PRO A 1 170 ? 14.315 -6.202 -23.690 1.00 82.94 170 PRO A CA 1
ATOM 1322 C C . PRO A 1 170 ? 15.071 -7.460 -24.124 1.00 82.94 170 PRO A C 1
ATOM 1324 O O . PRO A 1 170 ? 15.389 -8.323 -23.298 1.00 82.94 170 PRO A O 1
ATOM 1327 N N . GLU A 1 171 ? 15.360 -7.563 -25.418 1.00 81.62 171 GLU A N 1
ATOM 1328 C CA . GLU A 1 171 ? 16.114 -8.688 -25.982 1.00 81.62 171 GLU A CA 1
ATOM 1329 C C . GLU A 1 171 ? 17.631 -8.487 -25.838 1.00 81.62 171 GLU A C 1
ATOM 1331 O O . GLU A 1 171 ? 18.383 -9.459 -25.739 1.00 81.62 171 GLU A O 1
ATOM 1336 N N . ASP A 1 172 ? 18.084 -7.231 -25.760 1.00 81.50 172 ASP A N 1
ATOM 1337 C CA . ASP A 1 172 ? 19.485 -6.863 -25.605 1.00 81.50 172 ASP A CA 1
ATOM 1338 C C . ASP A 1 172 ? 19.933 -6.857 -24.132 1.00 81.50 172 ASP A C 1
ATOM 1340 O O . ASP A 1 172 ? 19.176 -6.551 -23.208 1.00 81.50 172 ASP A O 1
ATOM 1344 N N . GLY A 1 173 ? 21.199 -7.212 -23.898 1.00 83.62 173 GLY A N 1
ATOM 1345 C CA . GLY A 1 173 ? 21.794 -7.248 -22.557 1.00 83.62 173 GLY A CA 1
ATOM 1346 C C . GLY A 1 173 ? 21.681 -5.918 -21.798 1.00 83.62 173 GLY A C 1
ATOM 1347 O O . GLY A 1 173 ? 21.191 -5.930 -20.667 1.00 83.62 173 GLY A O 1
ATOM 1348 N N . PRO A 1 174 ? 22.074 -4.779 -22.396 1.00 81.62 174 PRO A N 1
ATOM 1349 C CA . PRO A 1 174 ? 22.004 -3.481 -21.730 1.00 81.62 174 PRO A CA 1
ATOM 1350 C C . PRO A 1 174 ? 20.586 -3.073 -21.306 1.00 81.62 174 PRO A C 1
ATOM 1352 O O . PRO A 1 174 ? 20.386 -2.687 -20.154 1.00 81.62 174 PRO A O 1
ATOM 1355 N N . GLY A 1 175 ? 19.581 -3.240 -22.174 1.00 83.44 175 GLY A N 1
ATOM 1356 C CA . GLY A 1 175 ? 18.181 -2.978 -21.833 1.00 83.44 175 GLY A CA 1
ATOM 1357 C C . GLY A 1 175 ? 17.680 -3.844 -20.672 1.00 83.44 175 GLY A C 1
ATOM 1358 O O . GLY A 1 175 ? 16.977 -3.357 -19.782 1.00 83.44 175 GLY A O 1
ATOM 1359 N N . ARG A 1 176 ? 18.092 -5.119 -20.617 1.00 86.44 176 ARG A N 1
ATOM 1360 C CA . ARG A 1 176 ? 17.766 -6.015 -19.493 1.00 86.44 176 ARG A CA 1
ATOM 1361 C C . ARG A 1 176 ? 18.410 -5.566 -18.178 1.00 86.44 176 ARG A C 1
ATOM 1363 O O . ARG A 1 176 ? 17.765 -5.675 -17.136 1.00 86.44 176 ARG A O 1
ATOM 1370 N N . THR A 1 177 ? 19.635 -5.046 -18.223 1.00 86.31 177 THR A N 1
ATOM 1371 C CA . THR A 1 177 ? 20.316 -4.470 -17.053 1.00 86.31 177 THR A CA 1
ATOM 1372 C C . THR A 1 177 ? 19.607 -3.206 -16.561 1.00 86.31 177 THR A C 1
ATOM 1374 O O . THR A 1 177 ? 19.387 -3.061 -15.357 1.00 86.31 177 THR A O 1
ATOM 1377 N N . CYS A 1 178 ? 19.173 -2.320 -17.468 1.00 85.31 178 CYS A N 1
ATOM 1378 C CA . CYS A 1 178 ? 18.373 -1.146 -17.100 1.00 85.31 178 CYS A CA 1
ATOM 1379 C C . CYS A 1 178 ? 17.078 -1.553 -16.383 1.00 85.31 178 CYS A C 1
ATOM 1381 O O . CYS A 1 178 ? 16.777 -1.022 -15.317 1.00 85.31 178 CYS A O 1
ATOM 1383 N N . LEU A 1 179 ? 16.356 -2.548 -16.911 1.00 87.88 179 LEU A N 1
ATOM 1384 C CA . LEU A 1 179 ? 15.141 -3.064 -16.276 1.00 87.88 179 LEU A CA 1
ATOM 1385 C C . LEU A 1 179 ? 15.414 -3.639 -14.873 1.00 87.88 179 LEU A C 1
ATOM 1387 O O . LEU A 1 179 ? 14.659 -3.375 -13.939 1.00 87.88 179 LEU A O 1
ATOM 1391 N N . ALA A 1 180 ? 16.511 -4.382 -14.693 1.00 89.81 180 ALA A N 1
ATOM 1392 C CA . ALA A 1 180 ? 16.901 -4.910 -13.384 1.00 89.81 180 ALA A CA 1
ATOM 1393 C C . ALA A 1 180 ? 17.199 -3.792 -12.365 1.00 89.81 180 ALA A C 1
ATOM 1395 O O . ALA A 1 180 ? 16.796 -3.880 -11.199 1.00 89.81 180 ALA A O 1
ATOM 1396 N N . ASN A 1 181 ? 17.868 -2.723 -12.810 1.00 88.38 181 ASN A N 1
ATOM 1397 C CA . ASN A 1 181 ? 18.159 -1.548 -11.989 1.00 88.38 181 ASN A CA 1
ATOM 1398 C C . ASN A 1 181 ? 16.886 -0.785 -11.608 1.00 88.38 181 ASN A C 1
ATOM 1400 O O . ASN A 1 181 ? 16.723 -0.405 -10.447 1.00 88.38 181 ASN A O 1
ATOM 1404 N N . ASP A 1 182 ? 15.964 -0.602 -12.550 1.00 90.69 182 ASP A N 1
ATOM 1405 C CA . ASP A 1 182 ? 14.677 0.050 -12.304 1.00 90.69 182 ASP A CA 1
ATOM 1406 C C . ASP A 1 182 ? 13.849 -0.741 -11.274 1.00 90.69 182 ASP A C 1
ATOM 1408 O O . ASP A 1 182 ? 13.371 -0.176 -10.286 1.00 90.69 182 ASP A O 1
ATOM 1412 N N . MET A 1 183 ? 13.792 -2.073 -11.410 1.00 92.94 183 MET A N 1
ATOM 1413 C CA . MET A 1 183 ? 13.160 -2.956 -10.421 1.00 92.94 183 MET A CA 1
ATOM 1414 C C . MET A 1 183 ? 13.786 -2.824 -9.027 1.00 92.94 183 MET A C 1
ATOM 1416 O O . MET A 1 183 ? 13.074 -2.769 -8.024 1.00 92.94 183 MET A O 1
ATOM 1420 N N . LYS A 1 184 ? 15.118 -2.743 -8.933 1.00 93.19 184 LYS A N 1
ATOM 1421 C CA . LYS A 1 184 ? 15.813 -2.547 -7.649 1.00 93.19 184 LYS A CA 1
ATOM 1422 C C . LYS A 1 184 ? 15.456 -1.206 -6.997 1.00 93.19 184 LYS A C 1
ATOM 1424 O O . LYS A 1 184 ? 15.306 -1.142 -5.778 1.00 93.19 184 LYS A O 1
ATOM 1429 N N . GLN A 1 185 ? 15.301 -0.145 -7.786 1.00 93.38 185 GLN A N 1
ATOM 1430 C CA . GLN A 1 185 ? 14.898 1.164 -7.267 1.00 93.38 185 GLN A CA 1
ATOM 1431 C C . GLN A 1 185 ? 13.458 1.156 -6.744 1.00 93.38 185 GLN A C 1
ATOM 1433 O O . GLN A 1 185 ? 13.203 1.693 -5.665 1.00 93.38 185 GLN A O 1
ATOM 1438 N N . ILE A 1 186 ? 12.538 0.500 -7.458 1.00 95.19 186 ILE A N 1
ATOM 1439 C CA . ILE A 1 186 ? 11.140 0.348 -7.025 1.00 95.19 186 ILE A CA 1
ATOM 1440 C C . ILE A 1 186 ? 11.056 -0.448 -5.724 1.00 95.19 186 ILE A C 1
ATOM 1442 O O . ILE A 1 186 ? 10.396 -0.010 -4.782 1.00 95.19 186 ILE A O 1
ATOM 1446 N N . GLU A 1 187 ? 11.771 -1.572 -5.638 1.00 95.62 187 GLU A N 1
ATOM 1447 C CA . GLU A 1 187 ? 11.868 -2.381 -4.419 1.00 95.62 187 GLU A CA 1
ATOM 1448 C C . GLU A 1 187 ? 12.353 -1.534 -3.230 1.00 95.62 187 GLU A C 1
ATOM 1450 O O . GLU A 1 187 ? 11.718 -1.511 -2.173 1.00 95.62 187 GLU A O 1
ATOM 1455 N N . GLY A 1 188 ? 13.429 -0.763 -3.421 1.00 95.06 188 GLY A N 1
ATOM 1456 C CA . GLY A 1 188 ? 13.954 0.136 -2.394 1.00 95.06 188 GLY A CA 1
ATOM 1457 C C . GLY A 1 188 ? 12.965 1.231 -1.979 1.00 95.06 188 GLY A C 1
ATOM 1458 O O . GLY A 1 188 ? 12.818 1.514 -0.786 1.00 95.06 188 GLY A O 1
ATOM 1459 N N . ALA A 1 189 ? 12.255 1.834 -2.936 1.00 95.50 189 ALA A N 1
ATOM 1460 C CA . ALA A 1 189 ? 11.255 2.860 -2.651 1.00 95.50 189 ALA A CA 1
ATOM 1461 C C . ALA A 1 189 ? 10.055 2.299 -1.882 1.00 95.50 189 ALA A C 1
ATOM 1463 O O . ALA A 1 189 ? 9.628 2.913 -0.905 1.00 95.50 189 ALA A O 1
ATOM 1464 N N . ILE A 1 190 ? 9.552 1.121 -2.255 1.00 95.19 190 ILE A N 1
ATOM 1465 C CA . ILE A 1 190 ? 8.456 0.451 -1.544 1.00 95.19 190 ILE A CA 1
ATOM 1466 C C . ILE A 1 190 ? 8.882 0.077 -0.124 1.00 95.19 190 ILE A C 1
ATOM 1468 O O . ILE A 1 190 ? 8.165 0.408 0.822 1.00 95.19 190 ILE A O 1
ATOM 1472 N N . GLY A 1 191 ? 10.063 -0.528 0.043 1.00 92.56 191 GLY A N 1
ATOM 1473 C CA . GLY A 1 191 ? 10.583 -0.907 1.359 1.00 92.56 191 GLY A CA 1
ATOM 1474 C C . GLY A 1 191 ? 10.766 0.290 2.297 1.00 92.56 191 GLY A C 1
ATOM 1475 O O . GLY A 1 191 ? 10.485 0.207 3.492 1.00 92.56 191 GLY A O 1
ATOM 1476 N N . LYS A 1 192 ? 11.187 1.439 1.753 1.00 91.50 192 LYS A N 1
ATOM 1477 C CA . LYS A 1 192 ? 11.377 2.678 2.521 1.00 91.50 192 LYS A CA 1
ATOM 1478 C C . LYS A 1 192 ? 10.068 3.419 2.801 1.00 91.50 192 LYS A C 1
ATOM 1480 O O . LYS A 1 192 ? 9.909 3.998 3.875 1.00 91.50 192 LYS A O 1
ATOM 1485 N N . ALA A 1 193 ? 9.163 3.475 1.825 1.00 90.75 193 ALA A N 1
ATOM 1486 C CA . ALA A 1 193 ? 8.022 4.383 1.849 1.00 90.75 193 ALA A CA 1
ATOM 1487 C C . ALA A 1 193 ? 6.682 3.698 2.110 1.00 90.75 193 ALA A C 1
ATOM 1489 O O . ALA A 1 193 ? 5.768 4.381 2.550 1.00 90.75 193 ALA A O 1
ATOM 1490 N N . LEU A 1 194 ? 6.503 2.396 1.897 1.00 92.62 194 LEU A N 1
ATOM 1491 C CA . LEU A 1 194 ? 5.202 1.732 2.062 1.00 92.62 194 LEU A CA 1
ATOM 1492 C C . LEU A 1 194 ? 5.228 0.730 3.219 1.00 92.62 194 LEU A C 1
ATOM 1494 O O . LEU A 1 194 ? 4.622 0.981 4.261 1.00 92.62 194 LEU A O 1
ATOM 1498 N N . CYS A 1 195 ? 5.945 -0.375 3.088 1.00 92.19 195 CYS A N 1
ATOM 1499 C CA . CYS A 1 195 ? 5.960 -1.420 4.108 1.00 92.19 195 CYS A CA 1
ATOM 1500 C C . CYS A 1 195 ? 7.204 -2.304 3.974 1.00 92.19 195 CYS A C 1
ATOM 1502 O O . CYS A 1 195 ? 7.810 -2.329 2.901 1.00 92.19 195 CYS A O 1
ATOM 1504 N N . PRO A 1 196 ? 7.564 -3.070 5.024 1.00 93.44 196 PRO A N 1
ATOM 1505 C CA . PRO A 1 196 ? 8.551 -4.138 4.897 1.00 93.44 196 PRO A CA 1
ATOM 1506 C C . PRO A 1 196 ? 8.174 -5.076 3.747 1.00 93.44 196 PRO A C 1
ATOM 1508 O O . PRO A 1 196 ? 7.013 -5.487 3.642 1.00 93.44 196 PRO A O 1
ATOM 1511 N N . LEU A 1 197 ? 9.129 -5.400 2.881 1.00 93.62 197 LEU A N 1
ATOM 1512 C CA . LEU A 1 197 ? 8.864 -6.122 1.633 1.00 93.62 197 LEU A CA 1
ATOM 1513 C C . LEU A 1 197 ? 8.326 -7.533 1.897 1.00 93.62 197 LEU A C 1
ATOM 1515 O O . LEU A 1 197 ? 7.409 -8.000 1.228 1.00 93.62 197 LEU A O 1
ATOM 1519 N N . GLU A 1 198 ? 8.821 -8.170 2.951 1.00 93.44 198 GLU A N 1
ATOM 1520 C CA . GLU A 1 198 ? 8.433 -9.509 3.389 1.00 93.44 198 GLU A CA 1
ATOM 1521 C C . GLU A 1 198 ? 6.962 -9.566 3.822 1.00 93.44 198 GLU A C 1
ATOM 1523 O O . GLU A 1 198 ? 6.324 -10.609 3.712 1.00 93.44 198 GLU A O 1
ATOM 1528 N N . SER A 1 199 ? 6.396 -8.437 4.269 1.00 92.88 199 SER A N 1
ATOM 1529 C CA . SER A 1 199 ? 4.980 -8.361 4.652 1.00 92.88 199 SER A CA 1
ATOM 1530 C C . SER A 1 199 ? 4.025 -8.405 3.455 1.00 92.88 199 SER A C 1
ATOM 1532 O O . SER A 1 199 ? 2.839 -8.660 3.645 1.00 92.88 199 SER A O 1
ATOM 1534 N N . ILE A 1 200 ? 4.525 -8.173 2.234 1.00 96.12 200 ILE A N 1
ATOM 1535 C CA . ILE A 1 200 ? 3.728 -8.160 0.999 1.00 96.12 200 ILE A CA 1
ATOM 1536 C C . ILE A 1 200 ? 3.332 -9.582 0.578 1.00 96.12 200 ILE A C 1
ATOM 1538 O O . ILE A 1 200 ? 2.247 -9.783 0.032 1.00 96.12 200 ILE A O 1
ATOM 1542 N N . GLY A 1 201 ? 4.178 -10.575 0.862 1.00 96.38 201 GLY A N 1
ATOM 1543 C CA . GLY A 1 201 ? 3.942 -11.974 0.504 1.00 96.38 201 GLY A CA 1
ATOM 1544 C C . GLY A 1 201 ? 4.089 -12.238 -0.997 1.00 96.38 201 GLY A C 1
ATOM 1545 O O . GLY A 1 201 ? 4.995 -11.714 -1.646 1.00 96.38 201 GLY A O 1
ATOM 1546 N N . LYS A 1 202 ? 3.180 -13.048 -1.552 1.00 97.38 202 LYS A N 1
ATOM 1547 C CA . LYS A 1 202 ? 3.256 -13.590 -2.920 1.00 97.38 202 LYS A CA 1
ATOM 1548 C C . LYS A 1 202 ? 3.587 -12.557 -4.020 1.00 97.38 202 LYS A C 1
ATOM 1550 O O . LYS A 1 202 ? 4.468 -12.854 -4.824 1.00 97.38 202 LYS A O 1
ATOM 1555 N N . PRO A 1 203 ? 2.980 -11.352 -4.075 1.00 97.81 203 PRO A N 1
ATOM 1556 C CA . PRO A 1 203 ? 3.338 -10.357 -5.092 1.00 97.81 203 PRO A CA 1
ATOM 1557 C C . PRO A 1 203 ? 4.823 -9.973 -5.094 1.00 97.81 203 PRO A C 1
ATOM 1559 O O . PRO A 1 203 ? 5.426 -9.790 -6.150 1.00 97.81 203 PRO A O 1
ATOM 1562 N N . TYR A 1 204 ? 5.434 -9.879 -3.910 1.00 98.00 204 TYR A N 1
ATOM 1563 C CA . TYR A 1 204 ? 6.856 -9.578 -3.790 1.00 98.00 204 TYR A CA 1
ATOM 1564 C C . TYR A 1 204 ? 7.733 -10.776 -4.161 1.00 98.00 204 TYR A C 1
ATOM 1566 O O . TYR A 1 204 ? 8.754 -10.598 -4.820 1.00 98.00 204 TYR A O 1
ATOM 1574 N N . GLU A 1 205 ? 7.323 -11.997 -3.813 1.00 97.62 205 GLU A N 1
ATOM 1575 C CA . GLU A 1 205 ? 8.028 -13.215 -4.232 1.00 97.62 205 GLU A CA 1
ATOM 1576 C C . GLU A 1 205 ? 8.083 -13.336 -5.761 1.00 97.62 205 GLU A C 1
ATOM 1578 O O . GLU A 1 205 ? 9.147 -13.600 -6.324 1.00 97.62 205 GLU A O 1
ATOM 1583 N N . GLU A 1 206 ? 6.968 -13.070 -6.447 1.00 96.94 206 GLU A N 1
ATOM 1584 C CA . GLU A 1 206 ? 6.908 -13.073 -7.912 1.00 96.94 206 GLU A CA 1
ATOM 1585 C C . GLU A 1 206 ? 7.767 -11.966 -8.534 1.00 96.94 206 GLU A C 1
ATOM 1587 O O . GLU A 1 206 ? 8.496 -12.214 -9.499 1.00 96.94 206 GLU A O 1
ATOM 1592 N N . PHE A 1 207 ? 7.720 -10.757 -7.966 1.00 97.06 207 PHE A N 1
ATOM 1593 C CA . PHE A 1 207 ? 8.568 -9.641 -8.385 1.00 97.06 207 PHE A CA 1
ATOM 1594 C C . PHE A 1 207 ? 10.055 -9.982 -8.254 1.00 97.06 207 PHE A C 1
ATOM 1596 O O . PHE A 1 207 ? 10.838 -9.779 -9.188 1.00 97.06 207 PHE A O 1
ATOM 1603 N N . LYS A 1 208 ? 10.443 -10.540 -7.104 1.00 96.00 208 LYS A N 1
ATOM 1604 C CA . LYS A 1 208 ? 11.816 -10.941 -6.810 1.00 96.00 208 LYS A CA 1
ATOM 1605 C C . LYS A 1 208 ? 12.292 -12.026 -7.777 1.00 96.00 208 LYS A C 1
ATOM 1607 O O . LYS A 1 208 ? 13.350 -11.860 -8.379 1.00 96.00 208 LYS A O 1
ATOM 1612 N N . ALA A 1 209 ? 11.489 -13.070 -7.985 1.00 95.56 209 ALA A N 1
ATOM 1613 C CA . ALA A 1 209 ? 11.808 -14.156 -8.910 1.00 95.56 209 ALA A CA 1
ATOM 1614 C C . ALA A 1 209 ? 11.973 -13.658 -10.357 1.00 95.56 209 ALA A C 1
ATOM 1616 O O . ALA A 1 209 ? 12.891 -14.080 -11.060 1.00 95.56 209 ALA A O 1
ATOM 1617 N N . PHE A 1 210 ? 11.120 -12.727 -10.805 1.00 94.50 210 PHE A N 1
ATOM 1618 C CA . PHE A 1 210 ? 11.265 -12.127 -12.132 1.00 94.50 210 PHE A CA 1
ATOM 1619 C C . PHE A 1 210 ? 12.576 -11.340 -12.256 1.00 94.50 210 PHE A C 1
ATOM 1621 O O . PHE A 1 210 ? 13.298 -11.505 -13.241 1.00 94.50 210 PHE A O 1
ATOM 1628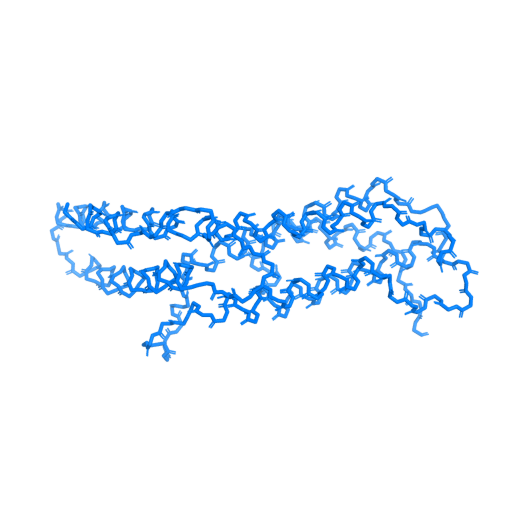 N N . ARG A 1 211 ? 12.915 -10.527 -11.244 1.00 92.75 211 ARG A N 1
ATOM 1629 C CA . ARG A 1 211 ? 14.163 -9.752 -11.227 1.00 92.75 211 ARG A CA 1
ATOM 1630 C C . ARG A 1 211 ? 15.402 -10.645 -11.230 1.00 92.75 211 ARG A C 1
ATOM 1632 O O . ARG A 1 211 ? 16.350 -10.342 -11.942 1.00 92.75 211 ARG A O 1
ATOM 1639 N N . GLU A 1 212 ? 15.406 -11.731 -10.462 1.00 90.81 212 GLU A N 1
ATOM 1640 C CA . GLU A 1 212 ? 16.530 -12.682 -10.404 1.00 90.81 212 GLU A CA 1
ATOM 1641 C C . GLU A 1 212 ? 16.794 -13.372 -11.757 1.00 90.81 212 GLU A C 1
ATOM 1643 O O . GLU A 1 212 ? 17.912 -13.808 -12.021 1.00 90.81 212 GLU A O 1
ATOM 1648 N N . GLY A 1 213 ? 15.798 -13.415 -12.651 1.00 87.88 213 GLY A N 1
ATOM 1649 C CA . GLY A 1 213 ? 15.961 -13.859 -14.041 1.00 87.88 213 GLY A CA 1
ATOM 1650 C C . GLY A 1 213 ? 16.585 -12.819 -14.991 1.00 87.88 213 GLY A C 1
ATOM 1651 O O . GLY A 1 213 ? 16.836 -13.121 -16.168 1.00 87.88 213 GLY A O 1
ATOM 1652 N N . LEU A 1 214 ? 16.820 -11.588 -14.528 1.00 86.31 214 LEU A N 1
ATOM 1653 C CA . LEU A 1 214 ? 17.483 -10.524 -15.282 1.00 86.31 214 LEU A CA 1
ATOM 1654 C C . LEU A 1 214 ? 18.981 -10.456 -14.927 1.00 86.31 214 LEU A C 1
ATOM 1656 O O . LEU A 1 214 ? 19.364 -10.745 -13.795 1.00 86.31 214 LEU A O 1
ATOM 1660 N N . PRO A 1 215 ? 19.852 -10.087 -15.885 1.00 77.19 215 PRO A N 1
ATOM 1661 C CA . PRO A 1 215 ? 21.263 -9.872 -15.608 1.00 77.19 215 PRO A CA 1
ATOM 1662 C C . PRO A 1 215 ? 21.420 -8.716 -14.615 1.00 77.19 215 PRO A C 1
ATOM 1664 O O . PRO A 1 215 ? 20.806 -7.660 -14.767 1.00 77.19 215 PRO A O 1
ATOM 1667 N N . LEU A 1 216 ? 22.251 -8.922 -13.597 1.00 64.00 216 LEU A N 1
ATOM 1668 C CA . LEU A 1 216 ? 22.679 -7.848 -12.708 1.00 64.00 216 LEU A CA 1
ATOM 1669 C C . LEU A 1 216 ? 23.740 -7.008 -13.424 1.00 64.00 216 LEU A C 1
ATOM 1671 O O . LEU A 1 216 ? 24.572 -7.553 -14.152 1.00 64.00 216 LEU A O 1
ATOM 1675 N N . ALA A 1 217 ? 23.736 -5.693 -13.199 1.00 55.75 217 ALA A N 1
ATOM 1676 C CA . ALA A 1 217 ? 24.877 -4.862 -13.563 1.00 55.75 217 ALA A CA 1
ATOM 1677 C C . ALA A 1 217 ? 26.119 -5.388 -12.824 1.00 55.75 217 ALA A C 1
ATOM 1679 O O . ALA A 1 217 ? 26.074 -5.569 -11.603 1.00 55.75 217 ALA A O 1
ATOM 1680 N N . SER A 1 218 ? 27.204 -5.662 -13.554 1.00 44.91 218 SER A N 1
ATOM 1681 C CA . SER A 1 218 ? 28.507 -5.888 -12.927 1.00 44.91 218 SER A CA 1
ATOM 1682 C C . SER A 1 218 ? 28.899 -4.628 -12.143 1.00 44.91 218 SER A C 1
ATOM 1684 O O . SER A 1 218 ? 28.675 -3.533 -12.666 1.00 44.91 218 SER A O 1
ATOM 1686 N N . PRO A 1 219 ? 29.416 -4.766 -10.909 1.00 45.22 219 PRO A N 1
ATOM 1687 C CA . PRO A 1 219 ? 29.884 -3.634 -10.114 1.00 45.22 219 PRO A CA 1
ATOM 1688 C C . PRO A 1 219 ? 31.061 -2.904 -10.767 1.00 45.22 219 PRO A C 1
ATOM 1690 O O . PRO A 1 219 ? 31.814 -3.552 -11.534 1.00 45.22 219 PRO A O 1
#

Sequence (219 aa):
MMRERADALMATGAEVKKVSGHCTAQQQRNIALCCRIQEVYTTLGLLAHKLDDQGARDTLSNTLESLKEVSSEAVAPIFRSMLEMLEESIVHIQEENFTKRGGSESGDTVSIYLSDLLMKISHCRAEYLSKFKTESSNRSIANEMVNSLITKLAGRVLEVYVEFARKIRPEDGPGRTCLANDMKQIEGAIGKALCPLESIGKPYEEFKAFREGLPLASP

Secondary structure (DSSP, 8-state):
-HHHHHHHH---SGGGS--SSSPPHHHHHHHHHHHHHHHHHHHHHHHHTT---HHHHHHHHHHHHHHHHHHHHHHHHHHHHHHHHHHHHHHHHTT--HHHHHTSTTTT---HHHHHHHHHHHHIIIIIGGG---TT-SSS---HHHHHHHHHHHHHHHHHHHHHHHHH--SSHHHHHHHHHHHHHHHHHHHHHT--GGGG-HHHHHHHHHHHTSPPPP-

Radius of gyration: 20.87 Å; chains: 1; bounding box: 55×35×57 Å

Foldseek 3Di:
DVLVVLVVQQDDDPLLQDDDDAQDPNVLSLLVSLLVLLVVLVVLVVVLVVDPDPVVNVVSVVVSVSSLVSNCVSNVSVLVSLLVQLLVLLVVCLVDDLVVLLPDPPVVDDDPSLVSNLVSLQSCQPRHVVSNDHPPPVDPPRSVSVLVSLLVSLLSSLQSNLVSCVVNVDPDQSSLQSSLVSLVSSQVSSCVRGHNLVSNPPSSVSSVVSSVPTDHPDD

InterPro domains:
  IPR019465 Conserved oligomeric Golgi complex subunit 5 [PTHR13228] (4-215)